Protein AF-A0A7S1RKE8-F1 (afdb_monomer_lite)

Secondary structure (DSSP, 8-state):
-HHHHHHHHHHHHHHHHHTT--HHHHHHHHHTT-GGGTTPPPPS---SHHHHHHHHHHHHHS-TTTTHHHHHHHHHHHTHHHHHHHHHHHHHHHTT--STT-EEEEE--SSSTT----TT-HHHHHHHHHHHTT-EEEEE-SS---TT---HHHHHHH-SEEEESS--GGGGG--PPTT-EEE-TTS-SS--------------SS--EEEEETTTSTTHHHHHHHHHHTT-EEEEE-S-HHHHHHHHH-

pLDDT: mean 90.3, std 11.46, range [39.12, 98.69]

Organism: Alexandrium catenella (NCBI:txid2925)

Structure (mmCIF, N/CA/C/O backbone):
data_AF-A0A7S1RKE8-F1
#
_entry.id   AF-A0A7S1RKE8-F1
#
loop_
_atom_site.group_PDB
_atom_site.id
_atom_site.type_symbol
_atom_site.label_atom_id
_atom_site.label_alt_id
_atom_site.label_comp_id
_atom_site.label_asym_id
_atom_site.label_entity_id
_atom_site.label_seq_id
_atom_site.pdbx_PDB_ins_code
_atom_site.Cartn_x
_atom_site.Cartn_y
_atom_site.Cartn_z
_atom_site.occupancy
_atom_site.B_iso_or_equiv
_atom_site.auth_seq_id
_atom_site.auth_comp_id
_atom_site.auth_asym_id
_atom_site.auth_atom_id
_atom_site.pdbx_PDB_model_num
ATOM 1 N N . TRP A 1 1 ? 19.820 1.009 -5.898 1.00 90.75 1 TRP A N 1
ATOM 2 C CA . TRP A 1 1 ? 19.266 -0.189 -6.576 1.00 90.75 1 TRP A CA 1
ATOM 3 C C . TRP A 1 1 ? 17.985 -0.699 -5.915 1.00 90.75 1 TRP A C 1
ATOM 5 O O . TRP A 1 1 ? 16.926 -0.479 -6.482 1.00 90.75 1 TRP A O 1
ATOM 15 N N . ARG A 1 2 ? 18.032 -1.318 -4.720 1.00 95.44 2 ARG A N 1
ATOM 16 C CA . ARG A 1 2 ? 16.858 -1.966 -4.084 1.00 95.44 2 ARG A CA 1
ATOM 17 C C . ARG A 1 2 ? 15.624 -1.060 -3.963 1.00 95.44 2 ARG A C 1
ATOM 19 O O . ARG A 1 2 ? 14.530 -1.502 -4.285 1.00 95.44 2 ARG A O 1
ATOM 26 N N . TYR A 1 3 ? 15.810 0.203 -3.579 1.00 96.56 3 TYR A N 1
ATOM 27 C CA . TYR A 1 3 ? 14.724 1.186 -3.481 1.00 96.56 3 TYR A CA 1
ATOM 28 C C . TYR A 1 3 ? 13.988 1.418 -4.815 1.00 96.56 3 TYR A C 1
ATOM 30 O O . TYR A 1 3 ? 12.765 1.505 -4.838 1.00 96.56 3 TYR A O 1
ATOM 38 N N . VAL A 1 4 ? 14.721 1.419 -5.936 1.00 96.75 4 VAL A N 1
ATOM 39 C CA . VAL A 1 4 ? 14.168 1.559 -7.297 1.00 96.75 4 VAL A CA 1
ATOM 40 C C . VAL A 1 4 ? 13.388 0.314 -7.717 1.00 96.75 4 VAL A C 1
ATOM 42 O O . VAL A 1 4 ? 12.307 0.423 -8.291 1.00 96.75 4 VAL A O 1
ATOM 45 N N . VAL A 1 5 ? 13.899 -0.878 -7.397 1.00 96.19 5 VAL A N 1
ATOM 46 C CA . VAL A 1 5 ? 13.212 -2.145 -7.709 1.00 96.19 5 VAL A CA 1
ATOM 47 C C . VAL A 1 5 ? 11.892 -2.253 -6.940 1.00 96.19 5 VAL A C 1
ATOM 49 O O . VAL A 1 5 ? 10.873 -2.618 -7.522 1.00 96.19 5 VAL A O 1
ATOM 52 N N . LEU A 1 6 ? 11.888 -1.880 -5.657 1.00 97.25 6 LEU A N 1
ATOM 53 C CA . LEU A 1 6 ? 10.666 -1.822 -4.849 1.00 97.25 6 LEU A CA 1
ATOM 54 C C . LEU A 1 6 ? 9.694 -0.748 -5.368 1.00 97.25 6 LEU A C 1
ATOM 56 O O .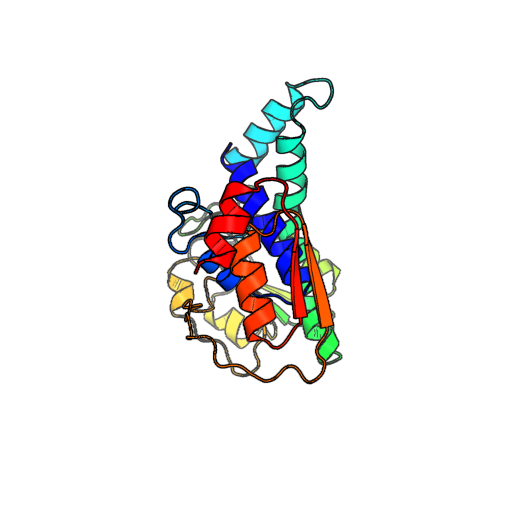 LEU A 1 6 ? 8.512 -1.035 -5.546 1.00 97.25 6 LEU A O 1
ATOM 60 N N . GLY A 1 7 ? 10.213 0.427 -5.744 1.00 97.75 7 GLY A N 1
ATOM 61 C CA . GLY A 1 7 ? 9.439 1.479 -6.411 1.00 97.75 7 GLY A CA 1
ATOM 62 C C . GLY A 1 7 ? 8.778 1.011 -7.703 1.00 97.75 7 GLY A C 1
ATOM 63 O O . GLY A 1 7 ? 7.645 1.377 -7.982 1.00 97.75 7 GLY A O 1
ATOM 64 N N . THR A 1 8 ? 9.420 0.125 -8.462 1.00 97.00 8 THR A N 1
ATOM 65 C CA . THR A 1 8 ? 8.827 -0.438 -9.685 1.00 97.00 8 THR A CA 1
ATOM 66 C C . THR A 1 8 ? 7.611 -1.319 -9.373 1.00 97.00 8 THR A C 1
ATOM 68 O O . THR A 1 8 ? 6.575 -1.188 -10.023 1.00 97.00 8 THR A O 1
ATOM 71 N N . ALA A 1 9 ? 7.697 -2.190 -8.359 1.00 97.38 9 ALA A N 1
ATOM 72 C CA . ALA A 1 9 ? 6.551 -3.002 -7.937 1.00 97.38 9 ALA A CA 1
ATOM 73 C C . ALA A 1 9 ? 5.408 -2.139 -7.386 1.00 97.38 9 ALA A C 1
ATOM 75 O O . ALA A 1 9 ? 4.252 -2.350 -7.751 1.00 97.38 9 ALA A O 1
ATOM 76 N N . ASN A 1 10 ? 5.739 -1.123 -6.590 1.00 98.31 10 ASN A N 1
ATOM 77 C CA . ASN A 1 10 ? 4.777 -0.146 -6.090 1.00 98.31 10 ASN A CA 1
ATOM 78 C C . ASN A 1 10 ? 4.096 0.636 -7.220 1.00 98.31 10 ASN A C 1
ATOM 80 O O . ASN A 1 10 ? 2.876 0.780 -7.215 1.00 98.31 10 ASN A O 1
ATOM 84 N N . GLN A 1 11 ? 4.839 1.053 -8.247 1.00 97.94 11 GLN A N 1
ATOM 85 C CA . GLN A 1 11 ? 4.264 1.746 -9.399 1.00 97.94 11 GLN A CA 1
ATOM 86 C C . GLN A 1 11 ? 3.256 0.863 -10.144 1.00 97.94 11 GLN A C 1
ATOM 88 O O . GLN A 1 11 ? 2.183 1.332 -10.527 1.00 97.94 11 GLN A O 1
ATOM 93 N N . PHE A 1 12 ? 3.576 -0.417 -10.350 1.00 97.31 12 PHE A N 1
ATOM 94 C CA . PHE A 1 12 ? 2.654 -1.351 -11.000 1.00 97.31 12 PHE A CA 1
ATOM 95 C C . PHE A 1 12 ? 1.430 -1.656 -10.136 1.00 97.31 12 PHE A C 1
ATOM 97 O O . PHE A 1 12 ? 0.332 -1.774 -10.679 1.00 97.31 12 PHE A O 1
ATOM 104 N N . TYR A 1 13 ? 1.585 -1.711 -8.813 1.00 97.06 13 TYR A N 1
ATOM 105 C CA . TYR A 1 13 ? 0.455 -1.801 -7.891 1.00 97.06 13 TYR A CA 1
ATOM 106 C C . TYR A 1 13 ? -0.469 -0.585 -8.003 1.00 97.06 13 TYR A C 1
ATOM 108 O O . TYR A 1 13 ? -1.679 -0.755 -8.165 1.00 97.06 13 TYR A O 1
ATOM 116 N N . GLN A 1 14 ? 0.081 0.633 -7.995 1.00 96.38 14 GLN A N 1
ATOM 117 C CA . GLN A 1 14 ? -0.694 1.867 -8.175 1.00 96.38 14 GLN A CA 1
ATOM 118 C C . GLN A 1 14 ? -1.473 1.848 -9.500 1.00 96.38 14 GLN A C 1
ATOM 120 O O . GLN A 1 14 ? -2.672 2.128 -9.525 1.00 96.38 14 GLN A O 1
ATOM 125 N N . ILE A 1 15 ? -0.826 1.444 -10.600 1.00 96.12 15 ILE A N 1
ATOM 126 C CA . ILE A 1 15 ? -1.471 1.347 -11.918 1.00 96.12 15 ILE A CA 1
ATOM 127 C C . ILE A 1 15 ? -2.596 0.305 -11.897 1.00 96.12 15 ILE A C 1
ATOM 129 O O . ILE A 1 15 ? -3.727 0.626 -12.268 1.00 96.12 15 ILE A O 1
ATOM 133 N N . ALA A 1 16 ? -2.316 -0.918 -11.443 1.00 93.31 16 ALA A N 1
ATOM 134 C CA . ALA A 1 16 ? -3.289 -2.010 -11.424 1.00 93.31 16 ALA A CA 1
ATOM 135 C C . ALA A 1 16 ? -4.525 -1.651 -10.584 1.00 93.31 16 ALA A C 1
ATOM 137 O O . ALA A 1 16 ? -5.657 -1.729 -11.065 1.00 93.31 16 ALA A O 1
ATOM 138 N N . THR A 1 17 ? -4.312 -1.160 -9.365 1.00 91.06 17 THR A N 1
ATOM 139 C CA . THR A 1 17 ? -5.400 -0.797 -8.446 1.00 91.06 17 THR A CA 1
ATOM 140 C C . THR A 1 17 ? -6.160 0.457 -8.886 1.00 91.06 17 THR A C 1
ATOM 142 O O . THR A 1 17 ? -7.360 0.573 -8.621 1.00 91.06 17 THR A O 1
ATOM 145 N N . SER A 1 18 ? -5.539 1.388 -9.625 1.00 90.06 18 SER A N 1
ATOM 146 C CA . SER A 1 18 ? -6.266 2.507 -10.256 1.00 90.06 18 SER A CA 1
ATOM 147 C C . SER A 1 18 ? -7.319 2.025 -11.265 1.00 90.06 18 SER A C 1
ATOM 149 O O . SER A 1 18 ? -8.346 2.675 -11.448 1.00 90.06 18 SER A O 1
ATOM 151 N N . LYS A 1 19 ? -7.096 0.850 -11.868 1.00 90.75 19 LYS A N 1
ATOM 152 C CA . LYS A 1 19 ? -7.997 0.189 -12.821 1.00 90.75 19 LYS A CA 1
ATOM 153 C C . LYS A 1 19 ? -8.881 -0.892 -12.188 1.00 90.75 19 LYS A C 1
ATOM 155 O O . LYS A 1 19 ? -9.590 -1.579 -12.912 1.00 90.75 19 LYS A O 1
ATOM 160 N N . GLY A 1 20 ? -8.845 -1.052 -10.863 1.00 86.75 20 GLY A N 1
ATOM 161 C CA . GLY A 1 20 ? -9.595 -2.098 -10.159 1.00 86.75 20 GLY A CA 1
ATOM 162 C C . GLY A 1 20 ? -9.086 -3.519 -10.430 1.00 86.75 20 GLY A C 1
ATOM 163 O O . GLY A 1 20 ? -9.849 -4.469 -10.292 1.00 86.75 20 GLY A O 1
ATOM 164 N N . LEU A 1 21 ? -7.824 -3.671 -10.842 1.00 90.00 21 LEU A N 1
ATOM 165 C CA . LEU A 1 21 ? -7.205 -4.966 -11.124 1.00 90.00 21 LEU A CA 1
ATOM 166 C C . LEU A 1 21 ? -6.423 -5.495 -9.914 1.00 90.00 21 LEU A C 1
ATOM 168 O O . LEU A 1 21 ? -5.803 -4.732 -9.173 1.00 90.00 21 LEU A O 1
ATOM 172 N N . ASP A 1 22 ? -6.390 -6.821 -9.771 1.00 89.12 22 ASP A N 1
ATOM 173 C CA . ASP A 1 22 ? -5.638 -7.523 -8.727 1.00 89.12 22 ASP A CA 1
ATOM 174 C C . ASP A 1 22 ? -4.140 -7.587 -9.074 1.00 89.12 22 ASP A C 1
ATOM 176 O O . ASP A 1 22 ? -3.691 -8.387 -9.906 1.00 89.12 22 ASP A O 1
ATOM 180 N N . PHE A 1 23 ? -3.348 -6.744 -8.407 1.00 92.44 23 PHE A N 1
ATOM 181 C CA . PHE A 1 23 ? -1.900 -6.715 -8.591 1.00 92.44 23 PHE A CA 1
ATOM 182 C C . PHE A 1 23 ? -1.214 -8.022 -8.176 1.00 92.44 23 PHE A C 1
ATOM 184 O O . PHE A 1 23 ? -0.223 -8.395 -8.801 1.00 92.44 23 PHE A O 1
ATOM 191 N N . CYS A 1 24 ? -1.708 -8.743 -7.166 1.00 90.94 24 CYS A N 1
ATOM 192 C CA . CYS A 1 24 ? -1.085 -9.991 -6.722 1.00 90.94 24 CYS A CA 1
ATOM 193 C C . CYS A 1 24 ? -1.172 -11.060 -7.813 1.00 90.94 24 CYS A C 1
ATOM 195 O O . CYS A 1 24 ? -0.173 -11.727 -8.106 1.00 90.94 24 CYS A O 1
ATOM 197 N N . ARG A 1 25 ? -2.326 -11.157 -8.485 1.00 90.50 25 ARG A N 1
ATOM 198 C CA . ARG A 1 25 ? -2.508 -12.044 -9.647 1.00 90.50 25 ARG A CA 1
ATOM 199 C C . ARG A 1 25 ? -1.672 -11.598 -10.844 1.00 90.50 25 ARG A C 1
ATOM 201 O O . ARG A 1 25 ? -1.019 -12.442 -11.456 1.00 90.50 25 ARG A O 1
ATOM 208 N N . ILE A 1 26 ? -1.624 -10.296 -11.141 1.00 91.56 26 ILE A N 1
ATOM 209 C CA . ILE A 1 26 ? -0.772 -9.748 -12.216 1.00 91.56 26 ILE A CA 1
ATOM 210 C C . ILE A 1 26 ? 0.702 -10.060 -11.949 1.00 91.56 26 ILE A C 1
ATOM 212 O O . ILE A 1 26 ? 1.398 -10.576 -12.819 1.00 91.56 26 ILE A O 1
ATOM 216 N N . ARG A 1 27 ? 1.180 -9.802 -10.731 1.00 92.81 27 ARG A N 1
ATOM 217 C CA . ARG A 1 27 ? 2.541 -10.114 -10.298 1.00 92.81 27 ARG A CA 1
ATOM 218 C C . ARG A 1 27 ? 2.842 -11.603 -10.444 1.00 92.81 27 ARG A C 1
ATOM 220 O O . ARG A 1 27 ? 3.883 -11.952 -10.994 1.00 92.81 27 ARG A O 1
ATOM 227 N N . ALA A 1 28 ? 1.950 -12.477 -9.982 1.00 90.50 28 ALA A N 1
ATOM 228 C CA . ALA A 1 28 ? 2.126 -13.918 -10.136 1.00 90.50 28 ALA A CA 1
ATOM 229 C C . ALA A 1 28 ? 2.211 -14.328 -11.618 1.00 90.50 28 ALA A C 1
ATOM 231 O O . ALA A 1 28 ? 3.057 -15.148 -11.971 1.00 90.50 28 ALA A O 1
ATOM 232 N N . ALA A 1 29 ? 1.404 -13.715 -12.489 1.00 89.19 29 ALA A N 1
ATOM 233 C CA . ALA A 1 29 ? 1.457 -13.939 -13.932 1.00 89.19 29 ALA A CA 1
ATOM 234 C C . ALA A 1 29 ? 2.771 -13.443 -14.563 1.00 89.19 29 ALA A C 1
ATOM 236 O O . ALA A 1 29 ? 3.367 -14.175 -15.347 1.00 89.19 29 ALA A O 1
ATOM 237 N N . ILE A 1 30 ? 3.277 -12.262 -14.172 1.00 90.19 30 ILE A N 1
ATOM 238 C CA . ILE A 1 30 ? 4.588 -11.734 -14.611 1.00 90.19 30 ILE A CA 1
ATOM 239 C C . ILE A 1 30 ? 5.714 -12.732 -14.306 1.00 90.19 30 ILE A C 1
ATOM 241 O O . ILE A 1 30 ? 6.657 -12.870 -15.083 1.00 90.19 30 ILE A O 1
ATOM 245 N N . MET A 1 31 ? 5.628 -13.418 -13.166 1.00 92.06 31 MET A N 1
ATOM 246 C CA . MET A 1 31 ? 6.644 -14.368 -12.710 1.00 92.06 31 MET A CA 1
ATOM 247 C C . MET A 1 31 ? 6.459 -15.780 -13.289 1.00 92.06 31 MET A C 1
ATOM 249 O O . MET A 1 31 ? 7.390 -16.589 -13.248 1.00 92.06 31 MET A O 1
ATOM 253 N N . HIS A 1 32 ? 5.273 -16.110 -13.809 1.00 89.00 32 HIS A N 1
ATOM 254 C CA . HIS A 1 32 ? 4.930 -17.467 -14.222 1.00 89.00 32 HIS A CA 1
ATOM 255 C C . HIS A 1 32 ? 5.813 -17.935 -15.384 1.00 89.00 32 HIS A C 1
ATOM 257 O O . HIS A 1 32 ? 5.751 -17.394 -16.484 1.00 89.00 32 HIS A O 1
ATOM 263 N N . LYS A 1 33 ? 6.640 -18.961 -15.133 1.00 87.81 33 LYS A N 1
ATOM 264 C CA . LYS A 1 33 ? 7.599 -19.523 -16.104 1.00 87.81 33 LYS A CA 1
ATOM 265 C C . LYS A 1 33 ? 8.533 -18.473 -16.731 1.00 87.81 33 LYS A C 1
ATOM 267 O O . LYS A 1 33 ? 9.068 -18.691 -17.815 1.00 87.81 33 LYS A O 1
ATOM 272 N N . TYR A 1 34 ? 8.782 -17.359 -16.038 1.00 88.19 34 TYR A N 1
ATOM 273 C CA . TYR A 1 34 ? 9.649 -16.291 -16.525 1.00 88.19 34 TYR A CA 1
ATOM 274 C C . TYR A 1 34 ? 10.811 -16.040 -15.561 1.00 88.19 34 TYR A C 1
ATOM 276 O O . TYR A 1 34 ? 10.753 -15.192 -14.671 1.00 88.19 34 TYR A O 1
ATOM 284 N N . GLY A 1 35 ? 11.907 -16.782 -15.759 1.00 89.06 35 GLY A N 1
ATOM 285 C CA . GLY A 1 35 ? 13.061 -16.782 -14.849 1.00 89.06 35 GLY A CA 1
ATOM 286 C C . GLY A 1 35 ? 13.674 -15.400 -14.595 1.00 89.06 35 GLY A C 1
ATOM 287 O O . GLY A 1 35 ? 14.115 -15.122 -13.484 1.00 89.06 35 GLY A O 1
ATOM 288 N N . ARG A 1 36 ? 13.626 -14.486 -15.575 1.00 89.19 36 ARG A N 1
ATOM 289 C CA . ARG A 1 36 ? 14.152 -13.115 -15.415 1.00 89.19 36 ARG A CA 1
ATOM 290 C C . ARG A 1 36 ? 13.357 -12.280 -14.407 1.00 89.19 36 ARG A C 1
ATOM 292 O O . ARG A 1 36 ? 13.910 -11.347 -13.838 1.00 89.19 36 ARG A O 1
ATOM 299 N N . ALA A 1 37 ? 12.084 -12.611 -14.182 1.00 90.25 37 ALA A N 1
ATOM 300 C CA . ALA A 1 37 ? 11.226 -11.941 -13.209 1.00 90.25 37 ALA A CA 1
ATOM 301 C C . ALA A 1 37 ? 10.997 -12.767 -11.935 1.00 90.25 37 ALA A C 1
ATOM 303 O O . ALA A 1 37 ? 10.216 -12.350 -11.086 1.00 90.25 37 ALA A O 1
ATOM 304 N N . ALA A 1 38 ? 11.681 -13.902 -11.749 1.00 88.56 38 ALA A N 1
ATOM 305 C CA . ALA A 1 38 ? 11.471 -14.786 -10.596 1.00 88.56 38 ALA A CA 1
ATOM 306 C C . ALA A 1 38 ? 11.670 -14.095 -9.230 1.00 88.56 38 ALA A C 1
ATOM 308 O O . ALA A 1 38 ? 11.116 -14.536 -8.228 1.00 88.56 38 ALA A O 1
ATOM 309 N N . GLY A 1 39 ? 12.432 -12.997 -9.188 1.00 90.25 39 GLY A N 1
ATOM 310 C CA . GLY A 1 39 ? 12.648 -12.172 -7.997 1.00 90.25 39 GLY A CA 1
ATOM 311 C C . GLY A 1 39 ? 11.821 -10.883 -7.937 1.00 90.25 39 GLY A C 1
ATOM 312 O O . GLY A 1 39 ? 12.155 -10.010 -7.138 1.00 90.25 39 GLY A O 1
ATOM 313 N N . PHE A 1 40 ? 10.797 -10.703 -8.781 1.00 94.25 40 PHE A N 1
ATOM 314 C CA . PHE A 1 40 ? 10.019 -9.460 -8.797 1.00 94.25 40 PHE A CA 1
ATOM 315 C C . PHE A 1 40 ? 9.318 -9.249 -7.438 1.00 94.25 40 PHE A C 1
ATOM 317 O O . PHE A 1 40 ? 8.562 -10.126 -6.995 1.00 94.25 40 PHE A O 1
ATOM 324 N N . PRO A 1 41 ? 9.582 -8.138 -6.721 1.00 95.00 41 PRO A N 1
ATOM 325 C CA . PRO A 1 41 ? 9.117 -7.992 -5.347 1.00 95.00 41 PRO A CA 1
ATOM 326 C C . PRO A 1 41 ? 7.604 -7.778 -5.275 1.00 95.00 41 PRO A C 1
ATOM 328 O O . PRO A 1 41 ? 6.937 -7.530 -6.279 1.00 95.00 41 PRO A O 1
ATOM 331 N N . ARG A 1 42 ? 7.050 -7.929 -4.071 1.00 94.56 42 ARG A N 1
ATOM 332 C CA . ARG A 1 42 ? 5.682 -7.488 -3.771 1.00 94.56 42 ARG A CA 1
ATOM 333 C C . ARG A 1 42 ? 5.649 -5.960 -3.663 1.00 94.56 42 ARG A C 1
ATOM 335 O O . ARG A 1 42 ? 6.694 -5.335 -3.483 1.00 94.56 42 ARG A O 1
ATOM 342 N N . ALA A 1 43 ? 4.454 -5.393 -3.768 1.00 96.12 43 ALA A N 1
ATOM 343 C CA . ALA A 1 43 ? 4.224 -4.013 -3.368 1.00 96.12 43 ALA A CA 1
ATOM 344 C C . ALA A 1 43 ? 4.162 -3.907 -1.837 1.00 96.12 43 ALA A C 1
ATOM 346 O O . ALA A 1 43 ? 4.080 -4.923 -1.140 1.00 96.12 43 ALA A O 1
ATOM 347 N N . GLY A 1 44 ? 4.252 -2.682 -1.331 1.00 96.50 44 GLY A N 1
ATOM 348 C CA . GLY A 1 44 ? 4.180 -2.392 0.093 1.00 96.50 44 GLY A CA 1
ATOM 349 C C . GLY A 1 44 ? 4.902 -1.110 0.482 1.00 96.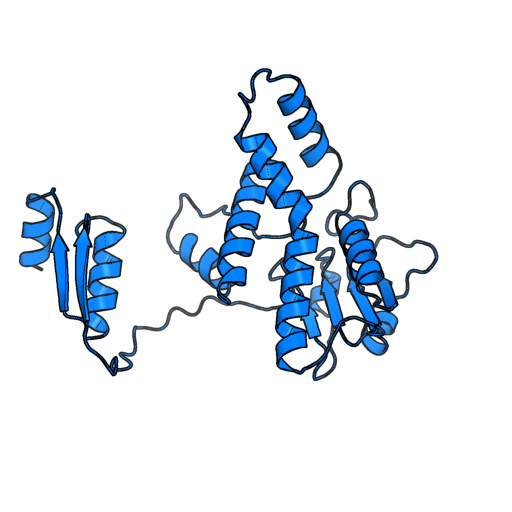50 44 GLY A C 1
ATOM 350 O O . GLY A 1 44 ? 5.509 -0.417 -0.345 1.00 96.50 44 GLY A O 1
ATOM 351 N N . PHE A 1 45 ? 4.868 -0.800 1.773 1.00 97.56 45 PHE A N 1
ATOM 352 C CA . PHE A 1 45 ? 5.564 0.357 2.319 1.00 97.56 45 PHE A CA 1
ATOM 353 C C . PHE A 1 45 ? 7.073 0.135 2.284 1.00 97.56 45 PHE A C 1
ATOM 355 O O . PHE A 1 45 ? 7.650 -0.629 3.055 1.00 97.56 45 PHE A O 1
ATOM 362 N N . THR A 1 46 ? 7.724 0.809 1.339 1.00 95.75 46 THR A N 1
ATOM 363 C CA . THR A 1 46 ? 9.177 0.760 1.194 1.00 95.75 46 THR A CA 1
ATOM 364 C C . THR A 1 46 ? 9.791 1.830 2.075 1.00 95.75 46 THR A C 1
ATOM 366 O O . THR A 1 46 ? 9.934 2.974 1.663 1.00 95.75 46 THR A O 1
ATOM 369 N N . ALA A 1 47 ? 10.123 1.430 3.295 1.00 92.50 47 ALA A N 1
ATOM 370 C CA . ALA A 1 47 ? 10.477 2.324 4.384 1.00 92.50 47 ALA A CA 1
ATOM 371 C C . ALA A 1 47 ? 11.876 2.028 4.956 1.00 92.50 47 ALA A C 1
ATOM 373 O O . ALA A 1 47 ? 12.611 1.154 4.476 1.00 92.50 47 ALA A O 1
ATOM 374 N N . GLY A 1 48 ? 12.226 2.747 6.021 1.00 89.69 48 GLY A N 1
ATOM 375 C CA . GLY A 1 48 ? 13.456 2.557 6.781 1.00 89.69 48 GLY A CA 1
ATOM 376 C C . GLY A 1 48 ? 14.603 3.465 6.328 1.00 89.69 48 GLY A C 1
ATOM 377 O O . GLY A 1 48 ? 14.685 3.868 5.163 1.00 89.69 48 GLY A O 1
ATOM 378 N N . PRO A 1 49 ? 15.549 3.760 7.237 1.00 88.38 49 PRO A N 1
ATOM 379 C CA . PRO A 1 49 ? 16.478 4.869 7.064 1.00 88.38 49 PRO A CA 1
ATOM 380 C C . PRO A 1 49 ? 17.396 4.685 5.858 1.00 88.38 49 PRO A C 1
ATOM 382 O O . PRO A 1 49 ? 17.621 5.629 5.118 1.00 88.38 49 PRO A O 1
ATOM 385 N N . HIS A 1 50 ? 17.920 3.479 5.629 1.00 93.19 50 HIS A N 1
ATOM 386 C CA . HIS A 1 50 ? 18.922 3.233 4.585 1.00 93.19 50 HIS A CA 1
ATOM 387 C C . HIS A 1 50 ? 18.373 3.386 3.168 1.00 93.19 50 HIS A C 1
ATOM 389 O O . HIS A 1 50 ? 19.003 4.010 2.323 1.00 93.19 50 HIS A O 1
ATOM 395 N N . LEU A 1 51 ? 17.184 2.846 2.89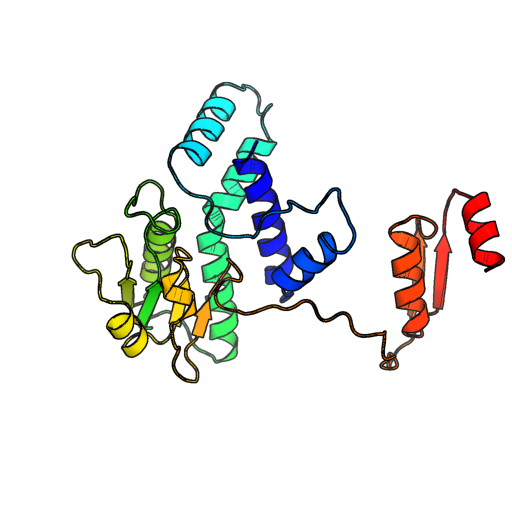3 1.00 94.25 51 LEU A N 1
ATOM 396 C CA . LEU A 1 51 ? 16.649 2.850 1.535 1.00 94.25 51 LEU A CA 1
ATOM 397 C C . LEU A 1 51 ? 16.362 4.270 1.042 1.00 94.25 51 LEU A C 1
ATOM 399 O O . LEU A 1 51 ? 16.773 4.625 -0.066 1.00 94.25 51 LEU A O 1
ATOM 403 N N . PHE A 1 52 ? 15.702 5.069 1.879 1.00 92.44 52 PHE A N 1
ATOM 404 C CA . PHE A 1 52 ? 15.386 6.455 1.568 1.00 92.44 52 PHE A CA 1
ATOM 405 C C . PHE A 1 52 ? 16.645 7.329 1.588 1.00 92.44 52 PHE A C 1
ATOM 407 O O . PHE A 1 52 ? 16.995 7.922 0.563 1.00 92.44 52 PHE A O 1
ATOM 414 N N . LYS A 1 53 ? 17.376 7.360 2.715 1.00 93.50 53 LYS A N 1
ATOM 415 C CA . LYS A 1 53 ? 18.497 8.295 2.899 1.00 93.50 53 LYS A CA 1
ATOM 416 C C . LYS A 1 53 ? 19.612 8.067 1.881 1.00 93.50 53 LYS A C 1
ATOM 418 O O . LYS A 1 53 ? 20.085 9.037 1.301 1.00 93.50 53 LYS A O 1
ATOM 423 N N . ASP A 1 54 ? 19.994 6.815 1.614 1.00 94.62 54 ASP A N 1
ATOM 424 C CA . ASP A 1 54 ? 21.133 6.519 0.742 1.00 94.62 54 ASP A CA 1
ATOM 425 C C . ASP A 1 54 ? 20.768 6.873 -0.713 1.00 94.62 54 ASP A C 1
ATOM 427 O O . ASP A 1 54 ? 21.590 7.404 -1.462 1.00 94.62 54 ASP A O 1
ATOM 431 N N . THR A 1 55 ? 19.503 6.654 -1.108 1.00 93.62 55 THR A N 1
ATOM 432 C CA . THR A 1 55 ? 18.996 7.077 -2.424 1.00 93.62 55 THR A CA 1
ATOM 433 C C . THR A 1 55 ? 19.005 8.600 -2.546 1.00 93.62 55 THR A C 1
ATOM 435 O O . THR A 1 55 ? 19.433 9.116 -3.577 1.00 93.62 55 THR A O 1
ATOM 438 N N . MET A 1 56 ? 18.561 9.323 -1.515 1.00 91.81 56 MET A N 1
ATOM 439 C CA . MET A 1 56 ? 18.507 10.789 -1.537 1.00 91.81 56 MET A CA 1
ATOM 440 C C . MET A 1 56 ? 19.885 11.440 -1.457 1.00 91.81 56 MET A C 1
ATOM 442 O O . MET A 1 56 ? 20.122 12.441 -2.128 1.00 91.81 56 MET A O 1
ATOM 446 N N . GLN A 1 57 ? 20.830 10.847 -0.729 1.00 93.69 57 GLN A N 1
ATOM 447 C CA . GLN A 1 57 ? 22.226 11.282 -0.740 1.00 93.69 57 GLN A CA 1
ATOM 448 C C . GLN A 1 57 ? 22.846 11.139 -2.132 1.00 93.69 57 GLN A C 1
ATOM 450 O O . GLN A 1 57 ? 23.477 12.077 -2.621 1.00 93.69 57 GLN A O 1
ATOM 455 N N . LEU A 1 58 ? 22.620 10.004 -2.804 1.00 92.81 58 LEU A N 1
ATOM 456 C CA . LEU A 1 58 ? 23.080 9.817 -4.180 1.00 92.81 58 LEU A CA 1
ATOM 457 C C . LEU A 1 58 ? 22.407 10.809 -5.137 1.00 92.81 58 LEU A C 1
ATOM 459 O O . LEU A 1 58 ? 23.073 11.393 -5.987 1.00 92.81 58 LEU A O 1
ATOM 463 N N . ALA A 1 59 ? 21.105 11.040 -4.972 1.00 90.25 59 ALA A N 1
ATOM 464 C CA . ALA A 1 59 ? 20.361 11.996 -5.780 1.00 90.25 59 ALA A CA 1
ATOM 465 C C . ALA A 1 59 ? 20.873 13.437 -5.615 1.00 90.25 59 ALA A C 1
ATOM 467 O O . ALA A 1 59 ? 21.029 14.144 -6.607 1.00 90.25 59 ALA A O 1
ATOM 468 N N . ALA A 1 60 ? 21.208 13.846 -4.388 1.00 90.44 60 ALA A N 1
ATOM 469 C CA . ALA A 1 60 ? 21.796 15.153 -4.097 1.00 90.44 60 ALA A CA 1
ATOM 470 C C . ALA A 1 60 ? 23.229 15.296 -4.644 1.00 90.44 60 ALA A C 1
ATOM 472 O O . ALA A 1 60 ? 23.621 16.378 -5.086 1.00 90.44 60 ALA A O 1
ATOM 473 N N . TYR A 1 61 ? 24.011 14.212 -4.635 1.00 92.56 61 TYR A N 1
ATOM 474 C CA . TYR A 1 61 ? 25.355 14.187 -5.216 1.00 92.56 61 TYR A CA 1
ATOM 475 C C . TYR A 1 61 ? 25.318 14.302 -6.750 1.00 92.56 61 TYR A C 1
ATOM 477 O O . TYR A 1 61 ? 26.095 15.047 -7.355 1.00 92.56 61 TYR A O 1
ATOM 485 N N . CYS A 1 62 ? 24.385 13.595 -7.388 1.00 89.81 62 CYS A N 1
ATOM 486 C CA . CYS A 1 62 ? 24.181 13.595 -8.831 1.00 89.81 62 CYS A CA 1
ATOM 487 C C . CYS A 1 62 ? 23.503 14.892 -9.313 1.00 89.81 62 CYS A C 1
ATOM 489 O O . CYS A 1 62 ? 22.281 14.985 -9.434 1.00 89.81 62 CYS A O 1
ATOM 491 N N . ARG A 1 63 ? 24.311 15.906 -9.643 1.00 82.75 63 ARG A N 1
ATOM 492 C CA . ARG A 1 63 ? 23.826 17.183 -10.199 1.00 82.75 63 ARG A CA 1
ATOM 493 C C . ARG A 1 63 ? 23.109 17.000 -11.546 1.00 82.75 63 ARG A C 1
ATOM 495 O O . ARG A 1 63 ? 23.333 16.032 -12.272 1.00 82.75 63 ARG A O 1
ATOM 502 N N . GLY A 1 64 ? 22.249 17.963 -11.887 1.00 79.31 64 GLY A N 1
ATOM 503 C CA . GLY A 1 64 ? 21.588 18.029 -13.196 1.00 79.31 64 GLY A CA 1
ATOM 504 C C . GLY A 1 64 ? 20.532 16.947 -13.446 1.00 79.31 64 GLY A C 1
ATOM 505 O O . GLY A 1 64 ? 20.324 16.577 -14.594 1.00 79.31 64 GLY A O 1
ATOM 506 N N . HIS A 1 65 ? 19.880 16.422 -12.398 1.00 74.25 65 HIS A N 1
ATOM 507 C CA . HIS A 1 65 ? 18.847 15.373 -12.495 1.00 74.25 65 HIS A CA 1
ATOM 508 C C . HIS A 1 65 ? 19.317 14.066 -13.162 1.00 74.25 65 HIS A C 1
ATOM 510 O O . HIS A 1 65 ? 18.512 13.287 -13.671 1.00 74.25 65 HIS A O 1
ATOM 516 N N . THR A 1 66 ? 20.620 13.783 -13.112 1.00 88.50 66 THR A N 1
ATOM 517 C CA . THR A 1 66 ? 21.234 12.594 -13.729 1.00 88.50 66 THR A CA 1
ATOM 518 C C . THR A 1 66 ? 20.859 11.277 -13.037 1.00 88.50 66 THR A C 1
ATOM 520 O O . THR A 1 66 ? 21.067 10.207 -13.603 1.00 88.50 66 THR A O 1
ATOM 523 N N . PHE A 1 67 ? 20.232 11.335 -11.856 1.00 92.06 67 PHE A N 1
ATOM 524 C CA . PHE A 1 67 ? 19.679 10.180 -11.141 1.00 92.06 67 PHE A CA 1
ATOM 525 C C . PHE A 1 67 ? 18.139 10.193 -11.089 1.00 92.06 67 PHE A C 1
ATOM 527 O O . PHE A 1 67 ? 17.515 10.027 -10.039 1.00 92.06 67 PHE A O 1
ATOM 534 N N . SER A 1 68 ? 17.504 10.388 -12.246 1.00 92.06 68 SER A N 1
ATOM 535 C CA . SER A 1 68 ? 16.041 10.469 -12.387 1.00 92.06 68 SER A CA 1
ATOM 536 C C . SER A 1 68 ? 15.295 9.249 -11.828 1.00 92.06 68 SER A C 1
ATOM 538 O O . SER A 1 68 ? 14.264 9.409 -11.179 1.00 92.06 68 SER A O 1
ATOM 540 N N . LEU A 1 69 ? 15.837 8.037 -11.999 1.00 94.00 69 LEU A N 1
ATOM 541 C CA . LEU A 1 69 ? 15.235 6.810 -11.462 1.00 94.00 69 LEU A CA 1
ATOM 542 C C . LEU A 1 69 ? 15.169 6.795 -9.929 1.00 94.00 69 LEU A C 1
ATOM 544 O O . LEU A 1 69 ? 14.211 6.265 -9.369 1.00 94.00 69 LEU A O 1
ATOM 548 N N . GLY A 1 70 ? 16.156 7.376 -9.242 1.00 94.12 70 GLY A N 1
ATOM 549 C CA . GLY A 1 70 ? 16.134 7.495 -7.784 1.00 94.12 70 GLY A CA 1
ATOM 550 C C . GLY A 1 70 ? 15.025 8.420 -7.297 1.00 94.12 70 GLY A C 1
ATOM 551 O O . GLY A 1 70 ? 14.286 8.062 -6.381 1.00 94.12 70 GLY A O 1
ATOM 552 N N . HIS A 1 71 ? 14.868 9.573 -7.954 1.00 92.38 71 HIS A N 1
ATOM 553 C CA . HIS A 1 71 ? 13.779 10.509 -7.667 1.00 92.38 71 HIS A CA 1
ATOM 554 C C . HIS A 1 71 ? 12.406 9.896 -7.952 1.00 92.38 71 HIS A C 1
ATOM 556 O O . HIS A 1 71 ? 11.510 9.993 -7.118 1.00 92.38 71 HIS A O 1
ATOM 562 N N . ALA A 1 72 ? 12.247 9.215 -9.090 1.00 95.19 72 ALA A N 1
ATOM 563 C CA . ALA A 1 72 ? 11.003 8.530 -9.426 1.00 95.19 72 ALA A CA 1
ATOM 564 C C . ALA A 1 72 ? 10.655 7.457 -8.383 1.00 95.19 72 ALA A C 1
ATOM 566 O O . ALA A 1 72 ? 9.528 7.405 -7.900 1.00 95.19 72 ALA A O 1
ATOM 567 N N . ALA A 1 73 ? 11.636 6.651 -7.968 1.00 96.94 73 ALA A N 1
ATOM 568 C CA . ALA A 1 73 ? 11.435 5.655 -6.921 1.00 96.94 73 ALA A CA 1
ATOM 569 C C . ALA A 1 73 ? 11.001 6.285 -5.593 1.00 96.94 73 ALA A C 1
ATOM 571 O O . ALA A 1 73 ? 10.119 5.745 -4.932 1.00 96.94 73 ALA A O 1
ATOM 572 N N . MET A 1 74 ? 11.583 7.429 -5.220 1.00 95.38 74 MET A N 1
ATOM 573 C CA . MET A 1 74 ? 11.170 8.177 -4.032 1.00 95.38 74 MET A CA 1
ATOM 574 C C . MET A 1 74 ? 9.716 8.625 -4.127 1.00 95.38 74 MET A C 1
ATOM 576 O O . MET A 1 74 ? 8.942 8.319 -3.226 1.00 95.38 74 MET A O 1
ATOM 580 N N . LEU A 1 75 ? 9.340 9.294 -5.219 1.00 95.31 75 LEU A N 1
ATOM 581 C CA . LEU A 1 75 ? 7.970 9.766 -5.428 1.00 95.31 75 LEU A CA 1
ATOM 582 C C . LEU A 1 75 ? 6.955 8.624 -5.317 1.00 95.31 75 LEU A C 1
ATOM 584 O O . LEU A 1 75 ? 5.925 8.775 -4.667 1.00 95.31 75 LEU A O 1
ATOM 588 N N . VAL A 1 76 ? 7.261 7.471 -5.909 1.00 97.81 76 VAL A N 1
ATOM 589 C CA . VAL A 1 76 ? 6.368 6.309 -5.884 1.00 97.81 76 VAL A CA 1
ATOM 590 C C . VAL A 1 76 ? 6.291 5.676 -4.496 1.00 97.81 76 VAL A C 1
ATOM 592 O O . VAL A 1 76 ? 5.198 5.424 -3.996 1.00 97.81 76 VAL A O 1
ATOM 595 N N . ASN A 1 77 ? 7.433 5.407 -3.861 1.00 97.69 77 ASN A N 1
ATOM 596 C CA . ASN A 1 77 ? 7.467 4.713 -2.572 1.00 97.69 77 ASN A CA 1
ATOM 597 C C . ASN A 1 77 ? 6.821 5.541 -1.461 1.00 97.69 77 ASN A C 1
ATOM 599 O O . ASN A 1 77 ? 6.009 5.012 -0.701 1.00 97.69 77 ASN A O 1
ATOM 603 N N . GLU A 1 78 ? 7.120 6.838 -1.414 1.00 96.25 78 GLU A N 1
ATOM 604 C CA . GLU A 1 78 ? 6.582 7.734 -0.394 1.00 96.25 78 GLU A CA 1
ATOM 605 C C . GLU A 1 78 ? 5.070 7.938 -0.537 1.00 96.25 78 GLU A C 1
ATOM 607 O O . GLU A 1 78 ? 4.413 8.246 0.452 1.00 96.25 78 GLU A O 1
ATOM 612 N N . THR A 1 79 ? 4.489 7.748 -1.728 1.00 95.94 79 THR A N 1
ATOM 613 C CA . THR A 1 79 ? 3.043 7.917 -1.989 1.00 95.94 79 THR A CA 1
ATOM 614 C C . THR A 1 79 ? 2.230 6.628 -1.860 1.00 95.94 79 THR A C 1
ATOM 616 O O . THR A 1 79 ? 1.025 6.612 -2.108 1.00 95.94 79 THR A O 1
ATOM 619 N N . MET A 1 80 ? 2.848 5.524 -1.436 1.00 97.50 80 MET A N 1
ATOM 620 C CA . MET A 1 80 ? 2.114 4.279 -1.197 1.00 97.50 80 MET A CA 1
ATOM 621 C C . MET A 1 80 ? 1.025 4.382 -0.114 1.00 97.50 80 MET A C 1
ATOM 623 O O . MET A 1 80 ? -0.047 3.815 -0.336 1.00 97.50 80 MET A O 1
ATOM 627 N N . PRO A 1 81 ? 1.223 5.097 1.015 1.00 98.31 81 PRO A N 1
ATOM 628 C CA . PRO A 1 81 ? 0.145 5.365 1.969 1.00 98.31 81 PRO A CA 1
ATOM 629 C C . PRO A 1 81 ? -1.042 6.098 1.341 1.00 98.31 81 PRO A C 1
ATOM 631 O O . PRO A 1 81 ? -2.184 5.710 1.572 1.00 98.31 81 PRO A O 1
ATOM 634 N N . ASP A 1 82 ? -0.771 7.104 0.507 1.00 97.19 82 ASP A N 1
ATOM 635 C CA . ASP A 1 82 ? -1.784 7.868 -0.224 1.00 97.19 82 ASP A CA 1
ATOM 636 C C . ASP A 1 82 ? -2.572 6.949 -1.178 1.00 97.19 82 ASP A C 1
ATOM 638 O O . ASP A 1 82 ? -3.800 6.935 -1.170 1.00 97.19 82 ASP A O 1
ATOM 642 N N . CYS A 1 83 ? -1.879 6.074 -1.917 1.00 96.44 83 CYS A N 1
ATOM 643 C CA . CYS A 1 83 ? -2.522 5.092 -2.792 1.00 96.44 83 CYS A CA 1
ATOM 644 C C . CYS A 1 83 ? -3.446 4.125 -2.032 1.00 96.44 83 CYS A C 1
ATOM 646 O O . CYS A 1 83 ? -4.526 3.787 -2.527 1.00 96.44 83 CYS A O 1
ATOM 648 N N . LEU A 1 84 ? -3.032 3.660 -0.848 1.00 96.69 84 LEU A N 1
ATOM 649 C CA . LEU A 1 84 ? -3.845 2.769 -0.018 1.00 96.69 84 LEU A CA 1
ATOM 650 C C . LEU A 1 84 ? -5.066 3.502 0.557 1.00 96.69 84 LEU A C 1
ATOM 652 O O . LEU A 1 84 ? -6.167 2.949 0.563 1.00 96.69 84 LEU A O 1
ATOM 656 N N . LEU A 1 85 ? -4.895 4.761 0.967 1.00 97.69 85 LEU A N 1
ATOM 657 C CA . LEU A 1 85 ? -5.995 5.618 1.395 1.00 97.69 85 LEU A CA 1
ATOM 658 C C . LEU A 1 85 ? -7.017 5.835 0.267 1.00 97.69 85 LEU A C 1
ATOM 660 O O . LEU A 1 85 ? -8.215 5.657 0.477 1.00 97.69 85 LEU A O 1
ATOM 664 N N . ASP A 1 86 ? -6.561 6.156 -0.942 1.00 95.75 86 ASP A N 1
ATOM 665 C CA . ASP A 1 86 ? -7.435 6.361 -2.103 1.00 95.75 86 ASP A CA 1
ATOM 666 C C . ASP A 1 86 ? -8.192 5.090 -2.502 1.00 95.75 86 ASP A C 1
ATOM 668 O O . ASP A 1 86 ? -9.299 5.155 -3.045 1.00 95.75 86 ASP A O 1
ATOM 672 N N . GLN A 1 87 ? -7.609 3.914 -2.266 1.00 94.44 87 GLN A N 1
ATOM 673 C CA . GLN A 1 87 ? -8.320 2.644 -2.427 1.00 94.44 87 GLN A CA 1
ATOM 674 C C . GLN A 1 87 ? -9.445 2.516 -1.406 1.00 94.44 87 GLN A C 1
ATOM 676 O O . GLN A 1 87 ? -10.579 2.253 -1.806 1.00 94.44 87 GLN A O 1
ATOM 681 N N . ALA A 1 88 ? -9.161 2.795 -0.133 1.00 95.38 88 ALA A N 1
ATOM 682 C CA . ALA A 1 88 ? -10.176 2.776 0.911 1.00 95.38 88 ALA A CA 1
ATOM 683 C C . ALA A 1 88 ? -11.314 3.758 0.633 1.00 95.38 88 ALA A C 1
ATOM 685 O O . ALA A 1 88 ? -12.481 3.372 0.670 1.00 95.38 88 ALA A O 1
ATOM 686 N N . LYS A 1 89 ? -10.996 4.997 0.248 1.00 96.12 89 LYS A N 1
ATOM 687 C CA . LYS A 1 89 ? -11.998 6.011 -0.111 1.00 96.12 89 LYS A CA 1
ATOM 688 C C . LYS A 1 89 ? -12.871 5.563 -1.282 1.00 96.12 89 LYS A C 1
ATOM 690 O O . LYS A 1 89 ? -14.090 5.698 -1.217 1.00 96.12 89 LYS A O 1
ATOM 695 N N . ARG A 1 90 ? -12.275 4.996 -2.339 1.00 93.31 90 ARG A N 1
ATOM 696 C CA . ARG A 1 90 ? -13.029 4.475 -3.493 1.00 93.31 90 ARG A CA 1
ATOM 697 C C . ARG A 1 90 ? -13.936 3.310 -3.118 1.00 93.31 90 ARG A C 1
ATOM 699 O O . ARG A 1 90 ? -15.038 3.223 -3.648 1.00 93.31 90 ARG A O 1
ATOM 706 N N . GLU A 1 91 ? -13.485 2.418 -2.244 1.00 92.50 91 GLU A N 1
ATOM 707 C CA . GLU A 1 91 ? -14.291 1.286 -1.795 1.00 92.50 91 GLU A CA 1
ATOM 708 C C . GLU A 1 91 ? -15.456 1.730 -0.909 1.00 92.50 91 GLU A C 1
ATOM 710 O O . GLU A 1 91 ? -16.596 1.356 -1.173 1.00 92.50 91 GLU A O 1
ATOM 715 N N . LEU A 1 92 ? -15.192 2.604 0.063 1.00 93.50 92 LEU A N 1
ATOM 716 C CA . LEU A 1 92 ? -16.203 3.190 0.945 1.00 93.50 92 LEU A CA 1
ATOM 717 C C . LEU A 1 92 ? -17.252 4.006 0.185 1.00 93.50 92 LEU A C 1
ATOM 719 O O . LEU A 1 92 ? -18.443 3.915 0.481 1.00 93.50 92 LEU A O 1
ATOM 723 N N . ALA A 1 93 ? -16.838 4.746 -0.845 1.00 93.75 93 ALA A N 1
ATOM 724 C CA . ALA A 1 93 ? -17.758 5.516 -1.671 1.00 93.75 93 ALA A CA 1
ATOM 725 C C . ALA A 1 93 ? -18.806 4.633 -2.374 1.00 93.75 93 ALA A C 1
ATOM 727 O O . ALA A 1 93 ? -19.930 5.085 -2.589 1.00 93.75 93 ALA A O 1
ATOM 728 N N . ARG A 1 94 ? -18.491 3.364 -2.687 1.00 91.19 94 ARG A N 1
ATOM 729 C CA . ARG A 1 94 ? -19.459 2.428 -3.297 1.00 91.19 94 ARG A CA 1
ATOM 730 C C . ARG A 1 94 ? -20.617 2.079 -2.365 1.00 91.19 94 ARG A C 1
ATOM 732 O O . ARG A 1 94 ? -21.694 1.761 -2.855 1.00 91.19 94 ARG A O 1
ATOM 739 N N . SER A 1 95 ? -20.404 2.148 -1.052 1.00 90.25 95 SER A N 1
ATOM 740 C CA . SER A 1 95 ? -21.441 1.958 -0.034 1.00 90.25 95 SER A CA 1
ATOM 741 C C . SER A 1 95 ? -21.959 3.279 0.549 1.00 90.25 95 SER A C 1
ATOM 743 O O . SER A 1 95 ? -22.668 3.263 1.552 1.00 90.25 95 SER A O 1
ATOM 745 N N . GLY A 1 96 ? -21.618 4.427 -0.053 1.00 93.56 96 GLY A N 1
ATOM 746 C CA . GLY A 1 96 ? -22.026 5.751 0.431 1.00 93.56 96 GLY A CA 1
ATOM 747 C C . GLY A 1 96 ? -21.379 6.163 1.758 1.00 93.56 96 GLY A C 1
ATOM 748 O O . GLY A 1 96 ? -21.874 7.072 2.420 1.00 93.56 96 GLY A O 1
ATOM 749 N N . GLN A 1 97 ? -20.294 5.499 2.164 1.00 94.88 97 GLN A N 1
ATOM 750 C CA . GLN A 1 97 ? -19.584 5.767 3.413 1.00 94.88 97 GLN A CA 1
ATOM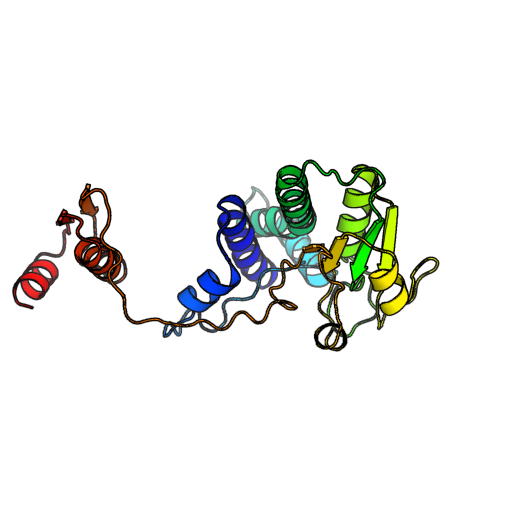 751 C C . GLN A 1 97 ? -18.357 6.655 3.177 1.00 94.88 97 GLN A C 1
ATOM 753 O O . GLN A 1 97 ? -17.797 6.708 2.081 1.00 94.88 97 GLN A O 1
ATOM 758 N N . THR A 1 98 ? -17.909 7.330 4.233 1.00 96.75 98 THR A N 1
ATOM 759 C CA . THR A 1 98 ? -16.667 8.113 4.255 1.00 96.75 98 THR A CA 1
ATOM 760 C C . THR A 1 98 ? -15.807 7.688 5.445 1.00 96.75 98 THR A C 1
ATOM 762 O O . THR A 1 98 ? -16.235 6.887 6.273 1.00 96.75 98 THR A O 1
ATOM 765 N N . LEU A 1 99 ? -14.576 8.197 5.514 1.00 97.44 99 LEU A N 1
ATOM 766 C CA . LEU A 1 99 ? -13.680 7.966 6.651 1.00 97.44 99 LEU A CA 1
ATOM 767 C C . LEU A 1 99 ? -13.972 8.894 7.840 1.00 97.44 99 LEU A C 1
ATOM 769 O O . LEU A 1 99 ? -13.504 8.627 8.942 1.00 97.44 99 LEU A O 1
ATOM 773 N N . ALA A 1 100 ? -14.742 9.967 7.642 1.00 97.94 100 ALA A N 1
ATOM 774 C CA . ALA A 1 100 ? -15.025 10.940 8.690 1.00 97.94 100 ALA A CA 1
ATOM 775 C C . ALA A 1 100 ? -15.849 10.298 9.818 1.00 97.94 100 ALA A C 1
ATOM 777 O O . ALA A 1 100 ? -16.948 9.797 9.585 1.00 97.94 100 ALA A O 1
ATOM 778 N N . GLY A 1 101 ? -15.308 10.305 11.038 1.00 97.38 101 GLY A N 1
ATOM 779 C CA . GLY A 1 101 ? -15.884 9.641 12.210 1.00 97.38 101 GLY A CA 1
ATOM 780 C C . GLY A 1 101 ? -15.746 8.113 12.214 1.00 97.38 101 GLY A C 1
ATOM 781 O O . GLY A 1 101 ? -16.194 7.474 13.161 1.00 97.38 101 GLY A O 1
ATOM 782 N N . MET A 1 102 ? -15.132 7.515 11.187 1.00 97.56 102 MET A N 1
ATOM 783 C CA . MET A 1 102 ? -14.943 6.067 11.105 1.00 97.56 102 MET A CA 1
ATOM 784 C C . MET A 1 102 ? -13.798 5.620 12.006 1.00 97.56 102 MET A C 1
ATOM 786 O O . MET A 1 102 ? -12.705 6.189 11.962 1.00 97.56 102 MET A O 1
ATOM 790 N N . ARG A 1 103 ? -14.013 4.536 12.753 1.00 98.25 103 ARG A N 1
ATOM 791 C CA . ARG A 1 103 ? -12.953 3.884 13.527 1.00 98.25 103 ARG A CA 1
ATOM 792 C C . ARG A 1 103 ? -12.069 3.053 12.605 1.00 98.25 103 ARG A C 1
ATOM 794 O O . ARG A 1 103 ? -12.492 2.020 12.083 1.00 98.25 103 ARG A O 1
ATOM 801 N N . CYS A 1 104 ? -10.851 3.531 12.384 1.00 98.50 104 CYS A N 1
ATOM 802 C CA . CYS A 1 104 ? -9.857 2.926 11.510 1.00 98.50 104 CYS A CA 1
ATOM 803 C C . CYS A 1 104 ? -8.692 2.363 12.327 1.00 98.50 104 CYS A C 1
ATOM 805 O O . CYS A 1 104 ? -8.096 3.067 13.135 1.00 98.50 104 CYS A O 1
ATOM 807 N N . GLY A 1 105 ? -8.313 1.118 12.077 1.00 98.38 105 GLY A N 1
ATOM 808 C CA . GLY A 1 105 ? -7.172 0.473 12.713 1.00 98.38 105 GLY A CA 1
ATOM 809 C C . GLY A 1 105 ? -5.987 0.351 11.762 1.00 98.38 105 GLY A C 1
ATOM 810 O O . GLY A 1 105 ? -6.173 0.017 10.596 1.00 98.38 105 GLY A O 1
ATOM 811 N N . ILE A 1 106 ? -4.764 0.573 12.243 1.00 98.62 106 ILE A N 1
ATOM 812 C CA . ILE A 1 106 ? -3.530 0.225 11.527 1.00 98.62 106 ILE A CA 1
ATOM 813 C C . ILE A 1 106 ? -2.830 -0.918 12.264 1.00 98.62 106 ILE A C 1
ATOM 815 O O . ILE A 1 106 ? -2.407 -0.756 13.411 1.00 98.62 106 ILE A O 1
ATOM 819 N N . LEU A 1 107 ? -2.692 -2.060 11.586 1.00 98.00 107 LEU A N 1
ATOM 820 C CA . LEU A 1 107 ? -1.925 -3.217 12.045 1.00 98.00 107 LEU A CA 1
ATOM 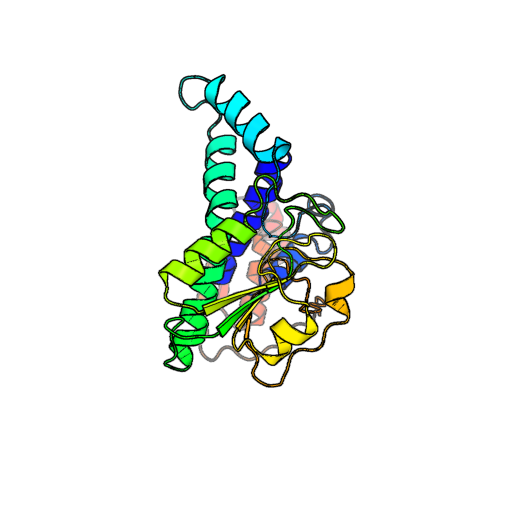821 C C . LEU A 1 107 ? -0.489 -3.140 11.522 1.00 98.00 107 LEU A C 1
ATOM 823 O O . LEU A 1 107 ? -0.253 -3.159 10.313 1.00 98.00 107 LEU A O 1
ATOM 827 N N . GLY A 1 108 ? 0.476 -3.111 12.435 1.00 97.81 108 GLY A N 1
ATOM 828 C CA . GLY A 1 108 ? 1.895 -2.995 12.117 1.00 97.81 108 GLY A CA 1
ATOM 829 C C . GLY A 1 108 ? 2.293 -1.546 11.861 1.00 97.81 108 GLY A C 1
ATOM 830 O O . GLY A 1 108 ? 1.896 -0.929 10.874 1.00 97.81 108 GLY A O 1
ATOM 831 N N . MET A 1 109 ? 3.101 -1.013 12.763 1.00 98.12 109 MET A N 1
ATOM 832 C CA . MET A 1 109 ? 3.562 0.370 12.780 1.00 98.12 109 MET A CA 1
ATOM 833 C C . MET A 1 109 ? 5.085 0.469 12.621 1.00 98.12 109 MET A C 1
ATOM 835 O O . MET A 1 109 ? 5.587 1.535 12.258 1.00 98.12 109 MET A O 1
ATOM 839 N N . ALA A 1 110 ? 5.826 -0.618 12.838 1.00 97.00 110 ALA A N 1
ATOM 840 C CA . ALA A 1 110 ? 7.241 -0.713 12.502 1.00 97.00 110 ALA A CA 1
ATOM 841 C C . ALA A 1 110 ? 7.478 -0.587 10.987 1.00 97.00 110 ALA A C 1
ATOM 843 O O . ALA A 1 110 ? 6.593 -0.849 10.172 1.00 97.00 110 ALA A O 1
ATOM 844 N N . PHE A 1 111 ? 8.691 -0.200 10.583 1.00 94.81 111 PHE A N 1
ATOM 845 C CA . PHE A 1 111 ? 8.997 -0.037 9.154 1.00 94.81 111 PHE A CA 1
ATOM 846 C C . PHE A 1 111 ? 9.229 -1.375 8.427 1.00 94.81 111 PHE A C 1
ATOM 848 O O . PHE A 1 111 ? 9.182 -1.428 7.196 1.00 94.81 111 PHE A O 1
ATOM 855 N N . LYS A 1 112 ? 9.543 -2.445 9.173 1.00 94.19 112 LYS A N 1
ATOM 856 C CA . LYS A 1 112 ? 9.803 -3.785 8.638 1.00 94.19 112 LYS A CA 1
ATOM 857 C C . LYS A 1 112 ? 9.199 -4.873 9.534 1.00 94.19 112 LYS A C 1
ATOM 859 O O . LYS A 1 112 ? 9.139 -4.676 10.750 1.00 94.19 112 LYS A O 1
ATOM 864 N N . PRO A 1 113 ? 8.828 -6.026 8.952 1.00 95.44 113 PRO A N 1
ATOM 865 C CA . PRO A 1 113 ? 8.360 -7.176 9.712 1.00 95.44 113 PRO A CA 1
ATOM 866 C C . PRO A 1 113 ? 9.362 -7.630 10.781 1.00 95.44 113 PRO A C 1
ATOM 868 O O . PRO A 1 113 ? 10.576 -7.458 10.631 1.00 95.44 113 PRO A O 1
ATOM 871 N N . GLU A 1 114 ? 8.815 -8.180 11.868 1.00 96.38 114 GLU A N 1
ATOM 872 C CA . GLU A 1 114 ? 9.553 -8.737 13.014 1.00 96.38 114 GLU A CA 1
ATOM 873 C C . GLU A 1 114 ? 10.608 -7.777 13.592 1.00 96.38 114 GLU A C 1
ATOM 875 O O . GLU A 1 114 ? 11.738 -8.154 13.905 1.00 96.38 114 GLU A O 1
ATOM 880 N N . SER A 1 115 ? 10.242 -6.502 13.703 1.00 95.19 115 SER A N 1
ATOM 881 C CA . SER A 1 115 ? 11.097 -5.441 14.219 1.00 95.19 115 SER A CA 1
ATOM 882 C C . SER A 1 115 ? 10.281 -4.443 15.014 1.00 95.19 115 SER A C 1
ATOM 884 O O . SER A 1 115 ? 9.138 -4.177 14.676 1.00 95.19 115 SER A O 1
ATOM 886 N N . GLU A 1 116 ? 10.911 -3.821 16.002 1.00 94.81 116 GLU A N 1
ATOM 887 C CA . GLU A 1 116 ? 10.322 -2.748 16.813 1.00 94.81 116 GLU A CA 1
ATOM 888 C C . GLU A 1 116 ? 10.687 -1.334 16.319 1.00 94.81 116 GLU A C 1
ATOM 890 O O . GLU A 1 116 ? 10.461 -0.352 17.012 1.00 94.81 116 GLU A O 1
ATOM 895 N N . ASP A 1 117 ? 11.314 -1.210 15.144 1.00 93.50 117 ASP A N 1
ATOM 896 C CA . ASP A 1 117 ? 11.957 0.034 14.715 1.00 93.50 117 ASP A CA 1
ATOM 897 C C . ASP A 1 117 ? 10.944 0.963 14.012 1.00 93.50 117 ASP A C 1
ATOM 899 O O . ASP A 1 117 ? 10.446 0.610 12.933 1.00 93.50 117 ASP A O 1
ATOM 903 N N . PRO A 1 118 ? 10.641 2.151 14.573 1.00 92.81 118 PRO A N 1
ATOM 904 C CA . PRO A 1 118 ? 9.682 3.086 13.986 1.00 92.81 118 PRO A CA 1
ATOM 905 C C . PRO A 1 118 ? 10.275 3.956 12.875 1.00 92.81 118 PRO A C 1
ATOM 907 O O . PRO A 1 118 ? 9.530 4.672 12.199 1.00 92.81 118 PRO A O 1
ATOM 910 N N . ARG A 1 119 ? 11.605 3.986 12.719 1.00 92.50 119 ARG A N 1
ATOM 911 C CA . ARG A 1 119 ? 12.278 5.021 11.923 1.00 92.50 119 ARG A CA 1
ATOM 912 C C . ARG A 1 119 ? 11.850 4.960 10.464 1.00 92.50 119 ARG A C 1
ATOM 914 O O . ARG A 1 119 ? 11.950 3.916 9.823 1.00 92.50 119 ARG A O 1
ATOM 921 N N . GLU A 1 120 ? 11.424 6.111 9.947 1.00 91.44 120 GLU A N 1
ATOM 922 C CA . GLU A 1 120 ? 10.927 6.277 8.576 1.00 91.44 120 GLU A CA 1
ATOM 923 C C . GLU A 1 120 ? 9.771 5.323 8.218 1.00 91.44 120 GLU A C 1
ATOM 925 O O . GLU A 1 120 ? 9.569 5.013 7.046 1.00 91.44 120 GLU A O 1
ATOM 930 N N . SER A 1 121 ? 9.018 4.813 9.202 1.00 96.94 121 SER A N 1
ATOM 931 C CA . SER A 1 121 ? 7.868 3.954 8.920 1.00 96.94 121 SER A CA 1
ATOM 932 C C . SER A 1 121 ? 6.736 4.750 8.270 1.00 96.94 121 SER A C 1
ATOM 934 O O . SER A 1 121 ? 6.181 5.694 8.842 1.00 96.94 121 SER A O 1
ATOM 936 N N . LEU A 1 122 ? 6.335 4.317 7.076 1.00 97.94 122 LEU A N 1
ATOM 937 C CA . LEU A 1 122 ? 5.228 4.917 6.332 1.00 97.94 122 LEU A CA 1
ATOM 938 C C . LEU A 1 122 ? 3.855 4.635 6.968 1.00 97.94 122 LEU A C 1
ATOM 940 O O . LEU A 1 122 ? 2.882 5.310 6.627 1.00 97.94 122 LEU A O 1
ATOM 944 N N . ALA A 1 123 ? 3.761 3.720 7.940 1.00 98.19 123 ALA A N 1
ATOM 945 C CA . ALA A 1 123 ? 2.534 3.500 8.708 1.00 98.19 123 ALA A CA 1
ATOM 946 C C . ALA A 1 123 ? 2.141 4.743 9.532 1.00 98.19 123 ALA A C 1
ATOM 948 O O . ALA A 1 123 ? 0.962 5.085 9.627 1.00 98.19 123 ALA A O 1
ATOM 949 N N . PHE A 1 124 ? 3.117 5.507 10.042 1.00 97.81 124 PHE A N 1
ATOM 950 C CA . PHE A 1 124 ? 2.835 6.789 10.702 1.00 97.81 124 PHE A CA 1
ATOM 951 C C . PHE A 1 124 ? 2.345 7.855 9.720 1.00 97.81 124 PHE A C 1
ATOM 953 O O . PHE A 1 124 ? 1.495 8.679 10.073 1.00 97.81 124 PHE A O 1
ATOM 960 N N . LYS A 1 125 ? 2.836 7.832 8.473 1.00 98.00 125 LYS A N 1
ATOM 961 C CA . LYS A 1 125 ? 2.304 8.692 7.411 1.00 98.00 125 LYS A CA 1
ATOM 962 C C . LYS A 1 125 ? 0.847 8.328 7.114 1.00 98.00 125 LYS A C 1
ATOM 964 O O . LYS A 1 125 ? 0.014 9.230 7.090 1.00 98.00 125 LYS A O 1
ATOM 969 N N . LEU A 1 126 ? 0.529 7.037 6.979 1.00 98.69 126 LEU A N 1
ATOM 970 C CA . LEU A 1 126 ? -0.849 6.560 6.810 1.00 98.69 126 LEU A CA 1
ATOM 971 C C . LEU A 1 126 ? -1.757 7.017 7.961 1.00 98.69 126 LEU A C 1
ATOM 973 O O . LEU A 1 126 ? -2.831 7.554 7.704 1.00 98.69 126 LEU A O 1
ATOM 977 N N . ARG A 1 127 ? -1.306 6.886 9.217 1.00 98.56 127 ARG A N 1
ATOM 978 C CA . ARG A 1 127 ? -2.036 7.384 10.396 1.00 98.56 127 ARG A CA 1
ATOM 979 C C . ARG A 1 127 ? -2.409 8.855 10.248 1.00 98.56 127 ARG A C 1
ATOM 981 O O . ARG A 1 127 ? -3.555 9.224 10.478 1.00 98.56 127 ARG A O 1
ATOM 988 N N . ARG A 1 128 ? -1.449 9.700 9.863 1.00 98.38 128 ARG A N 1
ATOM 989 C CA . ARG A 1 128 ? -1.689 11.138 9.684 1.00 98.38 128 ARG A CA 1
ATOM 990 C C . ARG A 1 128 ? -2.692 11.417 8.564 1.00 98.38 128 ARG A C 1
ATOM 992 O O . ARG A 1 128 ? -3.549 12.272 8.742 1.00 98.38 128 ARG A O 1
ATOM 999 N N . LEU A 1 129 ? -2.600 10.689 7.452 1.00 98.62 129 LEU A N 1
ATOM 1000 C CA . LEU A 1 129 ? -3.545 10.808 6.342 1.00 98.62 129 LEU A CA 1
ATOM 1001 C C . LEU A 1 129 ? -4.975 10.431 6.773 1.00 98.62 129 LEU A C 1
ATOM 1003 O O . LEU A 1 129 ? -5.903 11.181 6.501 1.00 98.62 129 LEU A O 1
ATOM 1007 N N . LEU A 1 130 ? -5.149 9.330 7.510 1.00 98.69 130 LEU A N 1
ATOM 1008 C CA . LEU A 1 130 ? -6.457 8.917 8.036 1.00 98.69 130 LEU A CA 1
ATOM 1009 C C . LEU A 1 130 ? -7.043 9.944 9.016 1.00 98.69 130 LEU A C 1
ATOM 1011 O O . LEU A 1 130 ? -8.222 10.280 8.920 1.00 98.69 130 LEU A O 1
ATOM 1015 N N . LEU A 1 131 ? -6.216 10.492 9.912 1.00 98.56 131 LEU A N 1
ATOM 1016 C CA . LEU A 1 131 ? -6.634 11.567 10.819 1.00 98.56 131 LEU A CA 1
ATOM 1017 C C . LEU A 1 131 ? -7.073 12.825 10.052 1.00 98.56 131 LEU A C 1
ATOM 1019 O O . LEU A 1 131 ? -8.052 13.459 10.433 1.00 98.56 131 LEU A O 1
ATOM 1023 N N . TRP A 1 132 ? -6.384 13.185 8.963 1.00 98.38 132 TRP A N 1
ATOM 1024 C CA . TRP A 1 132 ? -6.783 14.314 8.112 1.00 98.38 132 TRP A CA 1
ATOM 1025 C C . TRP A 1 132 ? -8.101 14.084 7.368 1.00 98.38 132 TRP A C 1
ATOM 1027 O O . TRP A 1 132 ? -8.815 15.047 7.106 1.00 98.38 132 TRP A O 1
ATOM 1037 N N . GLU A 1 133 ? -8.460 12.834 7.085 1.00 98.25 133 GLU A N 1
ATOM 1038 C CA . GLU A 1 133 ? -9.778 12.463 6.547 1.00 98.25 133 GLU A CA 1
ATOM 1039 C C . GLU A 1 133 ? -10.875 12.406 7.630 1.00 98.25 133 GLU A C 1
ATOM 1041 O O . GLU A 1 133 ? -12.026 12.080 7.337 1.00 98.25 133 GLU A O 1
ATOM 1046 N N . GLY A 1 134 ? -10.539 12.734 8.883 1.00 98.31 134 GLY A N 1
ATOM 1047 C CA . GLY A 1 134 ? -11.470 12.784 10.008 1.00 98.31 134 GLY A CA 1
ATOM 1048 C C . GLY A 1 134 ? -11.753 11.432 10.663 1.00 98.31 134 GLY A C 1
ATOM 1049 O O . GLY A 1 134 ? -12.721 11.337 11.415 1.00 98.31 134 GLY A O 1
ATOM 1050 N N . ALA A 1 135 ? -10.957 10.396 10.387 1.00 98.56 135 ALA A N 1
ATOM 1051 C CA . ALA A 1 135 ? -11.101 9.093 11.031 1.00 98.56 135 ALA A CA 1
ATOM 1052 C C . ALA A 1 135 ? -10.613 9.108 12.488 1.00 98.56 135 ALA A C 1
ATOM 1054 O O . ALA A 1 135 ? -9.673 9.824 12.843 1.00 98.56 135 ALA A O 1
ATOM 1055 N N . GLU A 1 136 ? -11.193 8.243 13.315 1.00 98.44 136 GLU A N 1
ATOM 1056 C CA . GLU A 1 136 ? -10.650 7.890 14.627 1.00 98.44 136 GLU A CA 1
ATOM 1057 C C . GLU A 1 136 ? -9.657 6.736 14.444 1.00 98.44 136 GLU A C 1
ATOM 1059 O O . GLU A 1 136 ? -10.042 5.660 13.989 1.00 98.44 136 GLU A O 1
ATOM 1064 N N . VAL A 1 137 ? -8.369 6.955 14.735 1.00 98.56 137 VAL A N 1
ATOM 1065 C CA . VAL A 1 137 ? -7.308 6.013 14.334 1.00 98.56 137 VAL A CA 1
ATOM 1066 C C . VAL A 1 137 ? -6.701 5.265 15.516 1.00 98.56 137 VAL A C 1
ATOM 1068 O O . VAL A 1 137 ? -6.020 5.858 16.353 1.00 98.56 137 VAL A O 1
ATOM 1071 N N . PHE A 1 138 ? -6.848 3.943 15.500 1.00 98.56 138 PHE A N 1
ATOM 1072 C CA . PHE A 1 138 ? -6.226 2.995 16.420 1.00 98.56 138 PHE A CA 1
ATOM 1073 C C . PHE A 1 138 ? -4.965 2.415 15.784 1.00 98.56 138 PHE A C 1
ATOM 1075 O O . PHE A 1 138 ? -4.915 2.148 14.584 1.00 98.56 138 PHE A O 1
ATOM 1082 N N . CYS A 1 139 ? -3.916 2.226 16.575 1.00 98.50 139 CYS A N 1
ATOM 1083 C CA . CYS A 1 139 ? -2.647 1.676 16.103 1.00 98.50 139 CYS A CA 1
ATOM 1084 C C . CYS A 1 139 ? -2.281 0.464 16.950 1.00 98.50 139 CYS A C 1
ATOM 1086 O O . CYS A 1 139 ? -2.392 0.516 18.175 1.00 98.50 139 CYS A O 1
ATOM 1088 N N . SER A 1 140 ? -1.825 -0.603 16.303 1.00 98.25 140 SER A N 1
ATOM 1089 C CA . SER A 1 140 ? -1.308 -1.786 16.981 1.00 98.25 140 SER A CA 1
ATOM 1090 C C . SER A 1 140 ? -0.053 -2.292 16.290 1.00 98.25 140 SER A C 1
ATOM 1092 O O . SER A 1 140 ? 0.042 -2.298 15.063 1.00 98.25 140 SER A O 1
ATOM 1094 N N . ASP A 1 141 ? 0.914 -2.731 17.084 1.00 98.00 141 ASP A N 1
ATOM 1095 C CA . ASP A 1 141 ? 2.086 -3.453 16.616 1.00 98.00 141 ASP A CA 1
ATOM 1096 C C . ASP A 1 141 ? 2.474 -4.516 17.655 1.00 98.00 141 ASP A C 1
ATOM 1098 O O . ASP A 1 141 ? 2.374 -4.294 18.867 1.00 98.00 141 ASP A O 1
ATOM 1102 N N . VAL A 1 142 ? 2.837 -5.710 17.185 1.00 95.56 142 VAL A N 1
ATOM 1103 C CA . VAL A 1 142 ? 3.212 -6.849 18.041 1.00 95.56 142 VAL A CA 1
ATOM 1104 C C . VAL A 1 142 ? 4.576 -6.621 18.685 1.00 95.56 142 VAL A C 1
ATOM 1106 O O . VAL A 1 142 ? 4.760 -6.944 19.857 1.00 95.56 142 VAL A O 1
ATOM 1109 N N . PHE A 1 143 ? 5.515 -6.037 17.941 1.00 95.62 143 PHE A N 1
ATOM 1110 C CA . PHE A 1 143 ? 6.904 -5.854 18.363 1.00 95.62 143 PHE A CA 1
ATOM 1111 C C . PHE A 1 143 ? 7.145 -4.459 18.929 1.00 95.62 143 PHE A C 1
ATOM 1113 O O . PHE A 1 143 ? 7.967 -4.294 19.822 1.00 95.62 143 PHE A O 1
ATOM 1120 N N . MET A 1 144 ? 6.423 -3.455 18.435 1.00 93.69 144 MET A N 1
ATOM 1121 C CA . MET A 1 144 ? 6.556 -2.074 18.881 1.00 93.69 144 MET A CA 1
ATOM 1122 C C . MET A 1 144 ? 5.402 -1.671 19.801 1.00 93.69 144 MET A C 1
ATOM 1124 O O . MET A 1 144 ? 4.231 -1.772 19.441 1.00 93.69 144 MET A O 1
ATOM 1128 N N . LYS A 1 145 ? 5.719 -1.136 20.982 1.00 92.00 145 LYS A N 1
ATOM 1129 C CA . LYS A 1 145 ? 4.727 -0.581 21.912 1.00 92.00 145 LYS A CA 1
ATOM 1130 C C . LYS A 1 145 ? 5.022 0.895 22.141 1.00 92.00 145 LYS A C 1
ATOM 1132 O O . LYS A 1 145 ? 6.081 1.245 22.652 1.00 92.00 145 LYS A O 1
ATOM 1137 N N . LEU A 1 146 ? 4.087 1.751 21.745 1.00 93.31 146 LEU A N 1
ATOM 1138 C CA . LEU A 1 146 ? 4.121 3.187 22.007 1.00 93.31 146 LEU A CA 1
ATOM 1139 C C . LEU A 1 146 ? 2.877 3.587 22.796 1.00 93.31 146 LEU A C 1
ATOM 1141 O O . LEU A 1 146 ? 1.867 2.883 22.788 1.00 93.31 146 LEU A O 1
ATOM 1145 N N . GLU A 1 147 ? 2.952 4.727 23.475 1.00 93.69 147 GLU A N 1
ATOM 1146 C CA . GLU A 1 147 ? 1.804 5.295 24.176 1.00 93.69 147 GLU A CA 1
ATOM 1147 C C . GLU A 1 147 ? 0.616 5.478 23.214 1.00 93.69 147 GLU A C 1
ATOM 1149 O O . GLU A 1 147 ? 0.768 5.966 22.091 1.00 93.69 147 GLU A O 1
ATOM 1154 N N . GLY A 1 148 ? -0.568 5.035 23.643 1.00 93.00 148 GLY A N 1
ATOM 1155 C CA . GLY A 1 148 ? -1.795 5.067 22.844 1.00 93.00 148 GLY A CA 1
ATOM 1156 C C . GLY A 1 148 ? -1.967 3.910 21.852 1.00 93.00 148 GLY A C 1
ATOM 1157 O O . GLY A 1 148 ? -3.001 3.847 21.189 1.00 93.00 148 GLY A O 1
ATOM 1158 N N . PHE A 1 149 ? -1.003 2.988 21.732 1.00 97.06 149 PHE A N 1
ATOM 1159 C CA . PHE A 1 149 ? -1.218 1.762 20.960 1.00 97.06 149 PHE A CA 1
ATOM 1160 C C . PHE A 1 149 ? -2.100 0.788 21.739 1.00 97.06 149 PHE A C 1
ATOM 1162 O O . PHE A 1 149 ? -1.968 0.647 22.955 1.00 97.06 149 PHE A O 1
ATOM 1169 N N . VAL A 1 150 ? -2.963 0.084 21.015 1.00 97.56 150 VAL A N 1
ATOM 1170 C CA . VAL A 1 150 ? -3.822 -0.979 21.549 1.00 97.56 150 VAL A CA 1
ATOM 1171 C C . VAL A 1 150 ? -3.306 -2.348 21.103 1.00 97.56 150 VAL A C 1
ATOM 1173 O O . VAL A 1 150 ? -2.496 -2.459 20.177 1.00 97.56 150 VAL A O 1
ATOM 1176 N N . ASP A 1 151 ? -3.746 -3.414 21.761 1.00 95.69 151 ASP A N 1
ATOM 1177 C CA . ASP A 1 151 ? -3.532 -4.773 21.267 1.00 95.69 151 ASP A CA 1
ATOM 1178 C C . ASP A 1 151 ? -4.337 -5.039 19.979 1.00 95.69 151 ASP A C 1
ATOM 1180 O O . ASP A 1 151 ? -5.270 -4.308 19.635 1.00 95.69 151 ASP A O 1
ATOM 1184 N N . ALA A 1 152 ? -3.922 -6.061 19.227 1.00 95.50 152 ALA A N 1
ATOM 1185 C CA . ALA A 1 152 ? -4.513 -6.360 17.927 1.00 95.50 152 ALA A CA 1
ATOM 1186 C C . ALA A 1 152 ? -5.983 -6.784 18.055 1.00 95.50 152 ALA A C 1
ATOM 1188 O O . ALA A 1 152 ? -6.798 -6.360 17.241 1.00 95.50 152 ALA A O 1
ATOM 1189 N N . ASP A 1 153 ? -6.340 -7.546 19.091 1.00 94.94 153 ASP A N 1
ATOM 1190 C CA . ASP A 1 153 ? -7.714 -8.008 19.311 1.00 94.94 153 ASP A CA 1
ATOM 1191 C C . ASP A 1 153 ? -8.650 -6.832 19.622 1.00 94.94 153 ASP A C 1
ATOM 1193 O O . ASP A 1 153 ? -9.729 -6.709 19.041 1.00 94.94 153 ASP A O 1
ATOM 1197 N N . CYS A 1 154 ? -8.204 -5.909 20.471 1.00 95.75 154 CYS A N 1
ATOM 1198 C CA . CYS A 1 154 ? -8.887 -4.663 20.793 1.00 95.75 154 CYS A CA 1
ATOM 1199 C C . CYS A 1 154 ? -9.078 -3.779 19.552 1.00 95.75 154 CYS A C 1
ATOM 1201 O O . CYS A 1 154 ? -10.175 -3.266 19.323 1.00 95.75 154 CYS A O 1
ATOM 1203 N N . LEU A 1 155 ? -8.044 -3.648 18.711 1.00 97.31 155 LEU A N 1
ATOM 1204 C CA . LEU A 1 155 ? -8.138 -2.930 17.438 1.00 97.31 155 LEU A CA 1
ATOM 1205 C C . LEU A 1 155 ? -9.186 -3.567 16.520 1.00 97.31 155 LEU A C 1
ATOM 1207 O O . LEU A 1 155 ? -10.042 -2.857 15.990 1.00 97.31 155 LEU A O 1
ATOM 1211 N N . LEU A 1 156 ? -9.138 -4.890 16.350 1.00 95.88 156 LEU A N 1
ATOM 1212 C CA . LEU A 1 156 ? -10.059 -5.623 15.482 1.00 95.88 156 LEU A CA 1
ATOM 1213 C C . LEU A 1 156 ? -11.506 -5.552 15.977 1.00 95.88 156 LEU A C 1
ATOM 1215 O O . LEU A 1 156 ? -12.407 -5.428 15.151 1.00 95.88 156 LEU A O 1
ATOM 1219 N N . ALA A 1 157 ? -11.727 -5.560 17.292 1.00 95.50 157 ALA A N 1
ATOM 1220 C CA . ALA A 1 157 ? -13.057 -5.453 17.885 1.00 95.50 157 ALA A CA 1
ATOM 1221 C C . ALA A 1 157 ? -13.680 -4.052 17.736 1.00 95.50 157 ALA A C 1
ATOM 1223 O O . ALA A 1 157 ? -14.904 -3.923 17.696 1.00 95.50 157 ALA A O 1
ATOM 1224 N N . GLN A 1 158 ? -12.862 -2.996 17.685 1.00 95.50 158 GLN A N 1
ATOM 1225 C CA . GLN A 1 158 ? -13.344 -1.609 17.683 1.00 95.50 158 GLN A CA 1
ATOM 1226 C C . GLN A 1 158 ? -13.383 -0.953 16.300 1.00 95.50 158 GLN A C 1
ATOM 1228 O O . GLN A 1 158 ? -14.135 0.006 16.111 1.00 95.50 158 GLN A O 1
ATOM 1233 N N . CYS A 1 159 ? -12.571 -1.425 15.352 1.00 97.31 159 CYS A N 1
ATOM 1234 C CA . CYS A 1 159 ? -12.394 -0.763 14.062 1.00 97.31 159 CYS A CA 1
ATOM 1235 C C . CYS A 1 159 ? -13.296 -1.342 12.969 1.00 97.31 159 CYS A C 1
ATOM 1237 O O . CYS A 1 159 ? -13.375 -2.552 12.766 1.00 97.31 159 CYS A O 1
ATOM 1239 N N . GLU A 1 160 ? -13.906 -0.458 12.186 1.00 95.44 160 GLU A N 1
ATOM 1240 C CA . GLU A 1 160 ? -14.727 -0.806 11.020 1.00 95.44 160 GLU A CA 1
ATOM 1241 C C . GLU A 1 160 ? -13.866 -1.048 9.771 1.00 95.44 160 GLU A C 1
ATOM 1243 O O . GLU A 1 160 ? -14.193 -1.880 8.919 1.00 95.44 160 GLU A O 1
ATOM 1248 N N . ALA A 1 161 ? -12.754 -0.316 9.672 1.00 96.50 161 ALA A N 1
ATOM 1249 C CA . ALA A 1 161 ? -11.763 -0.434 8.612 1.00 96.50 161 ALA A CA 1
ATOM 1250 C C . ALA A 1 161 ? -10.382 -0.718 9.208 1.00 96.50 161 ALA A C 1
ATOM 1252 O O . ALA A 1 161 ? -9.967 -0.067 10.163 1.00 96.50 161 ALA A O 1
ATOM 1253 N N . VAL A 1 162 ? -9.652 -1.668 8.633 1.00 97.88 162 VAL A N 1
ATOM 1254 C CA . VAL A 1 162 ? -8.329 -2.089 9.093 1.00 97.88 162 VAL A CA 1
ATOM 1255 C C . VAL A 1 162 ? -7.340 -2.000 7.942 1.00 97.88 162 VAL A C 1
ATOM 1257 O O . VAL A 1 162 ? -7.575 -2.520 6.855 1.00 97.88 162 VAL A O 1
ATOM 1260 N N . PHE A 1 163 ? -6.211 -1.352 8.187 1.00 98.25 163 PHE A N 1
ATOM 1261 C CA . PHE A 1 163 ? -5.128 -1.162 7.237 1.00 98.25 163 PHE A CA 1
ATOM 1262 C C . PHE A 1 163 ? -3.906 -1.949 7.693 1.00 98.25 163 PHE A C 1
ATOM 1264 O O . PHE A 1 163 ? -3.496 -1.851 8.851 1.00 98.25 163 PHE A O 1
ATOM 1271 N N . LEU A 1 164 ? -3.281 -2.693 6.784 1.00 97.94 164 LEU A N 1
ATOM 1272 C CA . LEU A 1 164 ? -2.021 -3.369 7.074 1.00 97.94 164 LEU A CA 1
ATOM 1273 C C . LEU A 1 164 ? -0.837 -2.432 6.800 1.00 97.94 164 LEU A C 1
ATOM 1275 O O . LEU A 1 164 ? -0.419 -2.252 5.654 1.00 97.94 164 LEU A O 1
ATOM 1279 N N . GLY A 1 165 ? -0.284 -1.845 7.860 1.00 97.50 165 GLY A N 1
ATOM 1280 C CA . GLY A 1 165 ? 0.896 -0.988 7.789 1.00 97.50 165 GLY A CA 1
ATOM 1281 C C . GLY A 1 165 ? 2.201 -1.777 7.684 1.00 97.50 165 GLY A C 1
ATOM 1282 O O . GLY A 1 165 ? 3.046 -1.425 6.865 1.00 97.50 165 GLY A O 1
ATOM 1283 N N . CYS A 1 166 ? 2.347 -2.872 8.437 1.00 97.38 166 CYS A N 1
ATOM 1284 C CA . CYS A 1 166 ? 3.519 -3.752 8.386 1.00 97.38 166 CYS A CA 1
ATOM 1285 C C . CYS A 1 166 ? 3.109 -5.234 8.523 1.00 97.38 166 CYS A C 1
ATOM 1287 O O . CYS A 1 166 ? 2.429 -5.589 9.488 1.00 97.38 166 CYS A O 1
ATOM 1289 N N . PRO A 1 167 ? 3.504 -6.126 7.593 1.00 96.12 167 PRO A N 1
ATOM 1290 C CA . PRO A 1 167 ? 3.032 -7.508 7.553 1.00 96.12 167 PRO A CA 1
ATOM 1291 C C . PRO A 1 167 ? 3.835 -8.434 8.483 1.00 96.12 167 PRO A C 1
ATOM 1293 O O . PRO A 1 167 ? 4.635 -9.249 8.020 1.00 96.12 167 PRO A O 1
ATOM 1296 N N . HIS A 1 168 ? 3.627 -8.319 9.797 1.00 96.75 168 HIS A N 1
ATOM 1297 C CA . HIS A 1 168 ? 4.198 -9.260 10.768 1.00 96.75 168 HIS A CA 1
ATOM 1298 C C . HIS A 1 168 ? 3.579 -10.655 10.625 1.00 96.75 168 HIS A C 1
ATOM 1300 O O . HIS A 1 168 ? 2.378 -10.792 10.375 1.00 96.75 168 HIS A O 1
ATOM 1306 N N . ARG A 1 169 ? 4.380 -11.701 10.855 1.00 95.44 169 ARG A N 1
ATOM 1307 C CA . ARG A 1 169 ? 3.952 -13.106 10.747 1.00 95.44 169 ARG A CA 1
ATOM 1308 C C . ARG A 1 169 ? 2.704 -13.453 11.550 1.00 95.44 169 ARG A C 1
ATOM 1310 O O . ARG A 1 169 ? 1.857 -14.196 11.060 1.00 95.44 169 ARG A O 1
ATOM 1317 N N . GLU A 1 170 ? 2.577 -12.905 12.750 1.00 93.19 170 GLU A N 1
ATOM 1318 C CA . GLU A 1 170 ? 1.435 -13.143 13.640 1.00 93.19 170 GLU A CA 1
ATOM 1319 C C . GLU A 1 170 ? 0.097 -12.687 13.033 1.00 93.19 170 GLU A C 1
ATOM 1321 O O . GLU A 1 170 ? -0.957 -13.255 13.318 1.00 93.19 170 GLU A O 1
ATOM 1326 N N . TYR A 1 171 ? 0.125 -11.726 12.107 1.00 94.81 171 TYR A N 1
ATOM 1327 C CA . TYR A 1 171 ? -1.090 -11.203 11.487 1.00 94.81 171 TYR A CA 1
ATOM 1328 C C . TYR A 1 171 ? -1.756 -12.170 10.510 1.00 94.81 171 TYR A C 1
ATOM 1330 O O . TYR A 1 171 ? -2.941 -12.023 10.227 1.00 94.81 171 TYR A O 1
ATOM 1338 N N . GLN A 1 172 ? -1.050 -13.205 10.043 1.00 91.06 172 GLN A N 1
ATOM 1339 C CA . GLN A 1 172 ? -1.651 -14.246 9.198 1.00 91.06 172 GLN A CA 1
ATOM 1340 C C . GLN A 1 172 ? -2.700 -15.084 9.945 1.00 91.06 172 GLN A C 1
ATOM 1342 O O . GLN A 1 172 ? -3.612 -15.635 9.327 1.00 91.06 172 GLN A O 1
ATOM 1347 N N . SER A 1 173 ? -2.569 -15.210 11.268 1.00 90.50 173 SER A N 1
ATOM 1348 C CA . SER A 1 173 ? -3.518 -15.956 12.103 1.00 90.5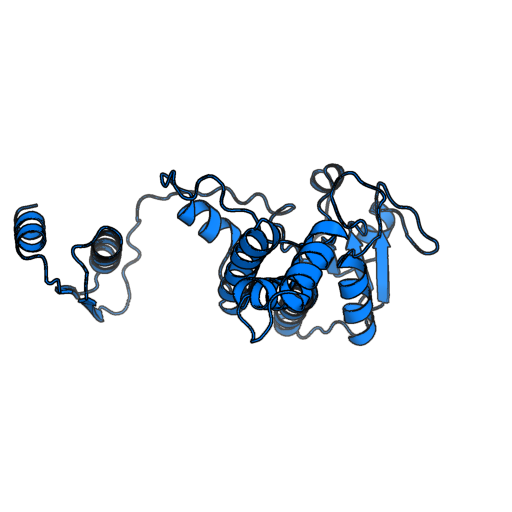0 173 SER A CA 1
ATOM 1349 C C . SER A 1 173 ? -4.713 -15.132 12.570 1.00 90.50 173 SER A C 1
ATOM 1351 O O . SER A 1 173 ? -5.665 -15.723 13.080 1.00 90.50 173 SER A O 1
ATOM 1353 N N . LEU A 1 174 ? -4.702 -13.810 12.374 1.00 90.88 174 LEU A N 1
ATOM 1354 C CA . LEU A 1 174 ? -5.807 -12.952 12.794 1.00 90.88 174 LEU A CA 1
ATOM 1355 C C . LEU A 1 174 ? -7.108 -13.314 12.065 1.00 90.88 174 LEU A C 1
ATOM 1357 O O . LEU A 1 174 ? -7.122 -13.905 10.977 1.00 90.88 174 LEU A O 1
ATOM 1361 N N . ARG A 1 175 ? -8.227 -12.996 12.712 1.00 90.56 175 ARG A N 1
ATOM 1362 C CA . ARG A 1 175 ? -9.576 -13.201 12.185 1.00 90.56 175 ARG A CA 1
ATOM 1363 C C . ARG A 1 175 ? -10.288 -11.862 12.177 1.00 90.56 175 ARG A C 1
ATOM 1365 O O . ARG A 1 175 ? -10.363 -11.199 13.200 1.00 90.56 175 ARG A O 1
ATOM 1372 N N . PHE A 1 176 ? -10.788 -11.491 11.009 1.00 90.88 176 PHE A N 1
ATOM 1373 C CA . PHE A 1 176 ? -11.533 -10.259 10.798 1.00 90.88 176 PHE A CA 1
ATOM 1374 C C . PHE A 1 176 ? -13.025 -10.558 10.915 1.00 90.88 176 PHE A C 1
ATOM 1376 O O . PHE A 1 176 ? -13.472 -11.643 10.524 1.00 90.88 176 PHE A O 1
ATOM 1383 N N . HIS A 1 177 ? -13.788 -9.621 11.468 1.00 88.00 177 HIS A N 1
ATOM 1384 C CA . HIS A 1 177 ? -15.234 -9.783 11.600 1.00 88.00 177 HIS A CA 1
ATOM 1385 C C . HIS A 1 177 ? -15.928 -9.674 10.236 1.00 88.00 177 HIS A C 1
ATOM 1387 O O . HIS A 1 177 ? -15.408 -9.072 9.295 1.00 88.00 177 HIS A O 1
ATOM 1393 N N . GLU A 1 178 ? -17.118 -10.260 10.117 1.00 86.12 178 GLU A N 1
ATOM 1394 C CA . GLU A 1 178 ? -17.895 -10.202 8.880 1.00 86.12 178 GLU A CA 1
ATOM 1395 C C . GLU A 1 178 ? -18.223 -8.746 8.510 1.00 86.12 178 GLU A C 1
ATOM 1397 O O . GLU A 1 178 ? -18.676 -7.963 9.341 1.00 86.12 178 GLU A O 1
ATOM 1402 N N . GLY A 1 179 ? -17.945 -8.367 7.260 1.00 84.44 179 GLY A N 1
ATOM 1403 C CA . GLY A 1 179 ? -18.133 -6.998 6.773 1.00 84.44 179 GLY A CA 1
ATOM 1404 C C . GLY A 1 179 ? -17.051 -5.993 7.194 1.00 84.44 179 GLY A C 1
ATOM 1405 O O . GLY A 1 179 ? -17.112 -4.841 6.758 1.00 84.44 179 GLY A O 1
ATOM 1406 N N . GLN A 1 180 ? -16.048 -6.400 7.984 1.00 90.94 180 GLN A N 1
ATOM 1407 C CA . GLN A 1 180 ? -14.902 -5.550 8.312 1.00 90.94 180 GLN A CA 1
ATOM 1408 C C . GLN A 1 180 ? -14.066 -5.288 7.055 1.00 90.94 180 GLN A C 1
ATOM 1410 O O . GLN A 1 180 ? -13.688 -6.214 6.332 1.00 90.94 180 GLN A O 1
ATOM 1415 N N . LYS A 1 181 ? -13.777 -4.015 6.779 1.00 94.38 181 LYS A N 1
ATOM 1416 C CA . LYS A 1 181 ? -13.046 -3.619 5.569 1.00 94.38 181 LYS A CA 1
ATOM 1417 C C . LYS A 1 181 ? -11.556 -3.744 5.815 1.00 94.38 181 LYS A C 1
ATOM 1419 O O . LYS A 1 181 ? -11.050 -3.163 6.770 1.00 94.38 181 LYS A O 1
ATOM 1424 N N . VAL A 1 182 ? -10.852 -4.470 4.954 1.00 95.00 182 VAL A N 1
ATOM 1425 C CA . VAL A 1 182 ? -9.419 -4.734 5.119 1.00 95.00 182 VAL A CA 1
ATOM 1426 C C . VAL A 1 182 ? -8.653 -4.219 3.910 1.00 95.00 182 VAL A C 1
ATOM 1428 O O . VAL A 1 182 ? -8.892 -4.642 2.782 1.00 95.00 182 VAL A O 1
ATOM 1431 N N . PHE A 1 183 ? -7.699 -3.326 4.158 1.00 95.62 183 PHE A N 1
ATOM 1432 C CA . PHE A 1 183 ? -6.876 -2.690 3.138 1.00 95.62 183 PHE A CA 1
ATOM 1433 C C . PHE A 1 183 ? -5.421 -3.143 3.278 1.00 95.62 183 PHE A C 1
ATOM 1435 O O . PHE A 1 183 ? -4.733 -2.812 4.245 1.00 95.62 183 PHE A O 1
ATOM 1442 N N . ASP A 1 184 ? -4.947 -3.902 2.290 1.00 95.00 184 ASP A N 1
ATOM 1443 C CA . ASP A 1 184 ? -3.640 -4.559 2.305 1.00 95.00 184 ASP A CA 1
ATOM 1444 C C . ASP A 1 184 ? -2.930 -4.422 0.948 1.00 95.00 184 ASP A C 1
ATOM 1446 O O . ASP A 1 184 ? -3.237 -5.128 -0.013 1.00 95.00 184 ASP A O 1
ATOM 1450 N N . CYS A 1 185 ? -1.931 -3.537 0.881 1.00 94.06 185 CYS A N 1
ATOM 1451 C CA . CYS A 1 185 ? -1.101 -3.363 -0.316 1.00 94.06 185 CYS A CA 1
ATOM 1452 C C . CYS A 1 185 ? 0.023 -4.400 -0.463 1.00 94.06 185 CYS A C 1
ATOM 1454 O O . CYS A 1 185 ? 0.682 -4.453 -1.505 1.00 94.06 185 CYS A O 1
ATOM 1456 N N . TRP A 1 186 ? 0.242 -5.232 0.553 1.00 93.81 186 TRP A N 1
ATOM 1457 C CA . TRP A 1 186 ? 1.279 -6.260 0.586 1.00 93.81 186 TRP A CA 1
ATOM 1458 C C . TRP A 1 186 ? 0.817 -7.580 -0.040 1.00 93.81 186 TRP A C 1
ATOM 1460 O O . TRP A 1 186 ? 1.653 -8.435 -0.369 1.00 93.81 186 TRP A O 1
ATOM 1470 N N . GLY A 1 187 ? -0.502 -7.774 -0.169 1.00 89.75 187 GLY A N 1
ATOM 1471 C CA . GLY A 1 187 ? -1.091 -9.062 -0.545 1.00 89.75 187 GLY A CA 1
ATOM 1472 C C . GLY A 1 187 ? -0.722 -10.156 0.455 1.00 89.75 187 GLY A C 1
ATOM 1473 O O . GLY A 1 187 ? -0.303 -11.254 0.074 1.00 89.75 187 GLY A O 1
ATOM 1474 N N . TYR A 1 188 ? -0.723 -9.800 1.734 1.00 90.25 188 TYR A N 1
ATOM 1475 C CA . TYR A 1 188 ? -0.254 -10.620 2.839 1.00 90.25 188 TYR A CA 1
ATOM 1476 C C . TYR A 1 188 ? -1.395 -11.351 3.547 1.00 90.25 188 TYR A C 1
ATOM 1478 O O . TYR A 1 188 ? -1.230 -12.516 3.903 1.00 90.25 188 TYR A O 1
ATOM 1486 N N . LEU A 1 189 ? -2.542 -10.687 3.712 1.00 84.75 189 LEU A N 1
ATOM 1487 C CA . LEU A 1 189 ? -3.736 -11.229 4.370 1.00 84.75 189 LEU A CA 1
ATOM 1488 C C . LEU A 1 189 ? -4.618 -12.011 3.388 1.00 84.75 189 LEU A C 1
ATOM 1490 O O . LEU A 1 189 ? -5.253 -12.993 3.762 1.00 84.75 189 LEU A O 1
ATOM 1494 N N . ALA A 1 190 ? -4.626 -11.612 2.114 1.00 70.19 190 ALA A N 1
ATOM 1495 C CA . ALA A 1 190 ? -5.351 -12.313 1.061 1.00 70.19 190 ALA A CA 1
ATOM 1496 C C . ALA A 1 190 ? -4.489 -13.437 0.457 1.00 70.19 190 ALA A C 1
ATOM 1498 O O . ALA A 1 190 ? -3.513 -13.185 -0.258 1.00 70.19 190 ALA A O 1
ATOM 1499 N N . GLY A 1 191 ? -4.868 -14.694 0.710 1.00 56.97 191 GLY A N 1
ATOM 1500 C CA . GLY A 1 191 ? -4.272 -15.875 0.083 1.00 56.97 191 GLY A CA 1
ATOM 1501 C C . GLY A 1 191 ? -4.572 -15.923 -1.416 1.00 56.97 191 GLY A C 1
ATOM 1502 O O . GLY A 1 191 ? -5.526 -16.557 -1.851 1.00 56.97 191 GLY A O 1
ATOM 1503 N N . SER A 1 192 ? -3.771 -15.241 -2.229 1.00 51.44 192 SER A N 1
ATOM 1504 C CA . SER A 1 192 ? -3.956 -15.192 -3.682 1.00 51.44 192 SER A CA 1
ATOM 1505 C C . SER A 1 192 ? -3.161 -16.310 -4.364 1.00 51.44 192 SER A C 1
ATOM 1507 O O . SER A 1 192 ? -2.016 -16.136 -4.782 1.00 51.44 192 SER A O 1
ATOM 1509 N N . ALA A 1 193 ? -3.772 -17.491 -4.490 1.00 52.31 193 ALA A N 1
ATOM 1510 C CA . ALA A 1 193 ? -3.244 -18.548 -5.350 1.00 52.31 193 ALA A CA 1
ATOM 1511 C C . ALA A 1 193 ? -3.530 -18.215 -6.826 1.00 52.31 193 ALA A C 1
ATOM 1513 O O . ALA A 1 193 ? -4.678 -17.994 -7.223 1.00 52.31 193 ALA A O 1
ATOM 1514 N N . LEU A 1 194 ? -2.490 -18.196 -7.668 1.00 49.19 194 LEU A N 1
ATOM 1515 C CA . LEU A 1 194 ? -2.671 -18.101 -9.116 1.00 49.19 194 LEU A CA 1
ATOM 1516 C C . LEU A 1 194 ? -3.280 -19.413 -9.620 1.00 49.19 194 LEU A C 1
ATOM 1518 O O . LEU A 1 194 ? -2.582 -20.410 -9.779 1.00 49.19 194 LEU A O 1
ATOM 1522 N N . THR A 1 195 ? -4.580 -19.396 -9.896 1.00 51.59 195 THR A N 1
ATOM 1523 C CA . THR A 1 195 ? -5.248 -20.493 -10.598 1.00 51.59 195 THR A CA 1
ATOM 1524 C C . THR A 1 195 ? -5.178 -20.216 -12.094 1.00 51.59 195 THR A C 1
ATOM 1526 O O . THR A 1 195 ? -5.781 -19.256 -12.575 1.00 51.59 195 THR A O 1
ATOM 1529 N N . VAL A 1 196 ? -4.413 -21.030 -12.823 1.00 54.12 196 VAL A N 1
ATOM 1530 C CA . VAL A 1 196 ? -4.400 -21.024 -14.291 1.00 54.12 196 VAL A CA 1
ATOM 1531 C C . VAL A 1 196 ? -5.513 -21.956 -14.747 1.00 54.12 196 VAL A C 1
ATOM 1533 O O . VAL A 1 196 ? -5.354 -23.173 -14.745 1.00 54.12 196 VAL A O 1
ATOM 1536 N N . THR A 1 197 ? -6.666 -21.391 -15.084 1.00 47.91 197 THR A N 1
ATOM 1537 C CA . THR A 1 197 ? -7.737 -22.147 -15.732 1.00 47.91 197 THR A CA 1
ATOM 1538 C C . THR A 1 197 ? -7.400 -22.317 -17.215 1.00 47.91 197 THR A C 1
ATOM 1540 O O . THR A 1 197 ? -6.987 -21.333 -17.838 1.00 47.91 197 THR A O 1
ATOM 1543 N N . PRO A 1 198 ? -7.606 -23.505 -17.813 1.00 42.81 198 PRO A N 1
ATOM 1544 C CA . PRO A 1 198 ? -7.733 -23.616 -19.264 1.00 42.81 198 PRO A CA 1
ATOM 1545 C C . PRO A 1 198 ? -8.769 -22.590 -19.733 1.00 42.81 198 PRO A C 1
ATOM 1547 O O . PRO A 1 198 ? -9.768 -22.387 -19.038 1.00 42.81 198 PRO A O 1
ATOM 1550 N N . GLY A 1 199 ? -8.524 -21.900 -20.846 1.00 39.12 199 GLY A N 1
ATOM 1551 C CA . GLY A 1 199 ? -9.469 -20.918 -21.373 1.00 39.12 199 GLY A CA 1
ATOM 1552 C C . GLY A 1 199 ? -10.825 -21.576 -21.618 1.00 39.12 199 GLY A C 1
ATOM 1553 O O . GLY A 1 199 ? -10.989 -22.310 -22.582 1.00 39.12 199 GLY A O 1
ATOM 1554 N N . CYS A 1 200 ? -11.793 -21.346 -20.730 1.00 40.16 200 CYS A N 1
ATOM 1555 C CA . CYS A 1 200 ? -13.186 -21.642 -21.017 1.00 40.16 200 CYS A CA 1
ATOM 1556 C C . CYS A 1 200 ? -13.707 -20.427 -21.780 1.00 40.16 200 CYS A C 1
ATOM 1558 O O . CYS A 1 200 ? -13.770 -19.328 -21.221 1.00 40.16 200 CYS A O 1
ATOM 1560 N N . GLY A 1 201 ? -13.960 -20.603 -23.076 1.00 48.41 201 GLY A N 1
ATOM 1561 C CA . GLY A 1 201 ? -14.486 -19.568 -23.954 1.00 48.41 201 GLY A CA 1
ATOM 1562 C C . GLY A 1 201 ? -15.852 -19.102 -23.463 1.00 48.41 201 GLY A C 1
ATOM 1563 O O . GLY A 1 201 ? -16.868 -19.698 -23.793 1.00 48.41 201 GLY A O 1
ATOM 1564 N N . SER A 1 202 ? -15.892 -18.034 -22.669 1.00 48.38 202 SER A N 1
ATOM 1565 C CA . SER A 1 202 ? -17.098 -17.218 -22.591 1.00 48.38 202 SER A CA 1
ATOM 1566 C C . SER A 1 202 ? -17.193 -16.480 -23.923 1.00 48.38 202 SER A C 1
ATOM 1568 O O . SER A 1 202 ? -16.319 -15.658 -24.216 1.00 48.38 202 SER A O 1
ATOM 1570 N N . GLU A 1 203 ? -18.195 -16.807 -24.733 1.00 54.06 203 GLU A N 1
ATOM 1571 C CA . GLU A 1 203 ? -18.473 -16.123 -25.994 1.00 54.06 203 GLU A CA 1
ATOM 1572 C C . GLU A 1 203 ? -18.530 -14.605 -25.757 1.00 54.06 203 GLU A C 1
ATOM 1574 O O . GLU A 1 203 ? -19.332 -14.113 -24.959 1.00 54.06 203 GLU A O 1
ATOM 1579 N N . CYS A 1 204 ? -17.639 -13.847 -26.406 1.00 48.47 204 CYS A N 1
ATOM 1580 C CA . CYS A 1 204 ? -17.768 -12.396 -26.445 1.00 48.47 204 CYS A CA 1
ATOM 1581 C C . CYS A 1 204 ? -19.067 -12.052 -27.177 1.00 48.47 204 CYS A C 1
ATOM 1583 O O . CYS A 1 204 ? -19.263 -12.453 -28.320 1.00 48.47 204 CYS A O 1
ATOM 1585 N N . THR A 1 205 ? -19.926 -11.258 -26.539 1.00 57.03 205 THR A N 1
ATOM 1586 C CA . THR A 1 205 ? -21.196 -10.801 -27.118 1.00 57.03 205 THR A CA 1
ATOM 1587 C C . THR A 1 205 ? -21.010 -9.851 -28.308 1.00 57.03 205 THR A C 1
ATOM 1589 O O . THR A 1 205 ? -21.954 -9.642 -29.060 1.00 57.03 205 THR A O 1
ATOM 1592 N N . GLU A 1 206 ? -19.798 -9.319 -28.526 1.00 69.69 206 GLU A N 1
ATOM 1593 C CA . GLU A 1 206 ? -19.428 -8.542 -29.715 1.00 69.69 206 GLU A CA 1
ATOM 1594 C C . GLU A 1 206 ? -18.030 -8.925 -30.236 1.00 69.69 206 GLU A C 1
ATOM 1596 O O . GLU A 1 206 ? -17.018 -8.838 -29.532 1.00 69.69 206 GLU A O 1
ATOM 1601 N N . ALA A 1 207 ? -17.959 -9.341 -31.503 1.00 80.19 207 ALA A N 1
ATOM 1602 C CA . ALA A 1 207 ? -16.710 -9.656 -32.187 1.00 80.19 207 ALA A CA 1
ATOM 1603 C C . ALA A 1 207 ? -16.060 -8.381 -32.751 1.00 80.19 207 ALA A C 1
ATOM 1605 O O . ALA A 1 207 ? -16.621 -7.709 -33.615 1.00 80.19 207 ALA A O 1
ATOM 1606 N N . LEU A 1 208 ? -14.843 -8.066 -32.302 1.00 87.56 208 LEU A N 1
ATOM 1607 C CA . LEU A 1 208 ? -14.050 -6.945 -32.805 1.00 87.56 208 LEU A CA 1
ATOM 1608 C C . LEU A 1 208 ? -13.077 -7.406 -33.895 1.00 87.56 208 LEU A C 1
ATOM 1610 O O . LEU A 1 208 ? -12.626 -8.552 -33.897 1.00 87.56 208 LEU A O 1
ATOM 1614 N N . SER A 1 209 ? -12.712 -6.492 -34.796 1.00 92.62 209 SER A N 1
ATOM 1615 C CA . SER A 1 209 ? -11.559 -6.662 -35.688 1.00 92.62 209 SER A CA 1
ATOM 1616 C C . SER A 1 209 ? -10.340 -5.985 -35.066 1.00 92.62 209 SER A C 1
ATOM 1618 O O . SER A 1 209 ? -10.319 -4.765 -34.922 1.00 92.62 209 SER A O 1
ATOM 1620 N N . VAL A 1 210 ? -9.336 -6.770 -34.679 1.00 92.88 210 VAL A N 1
ATOM 1621 C CA . VAL A 1 210 ? -8.171 -6.304 -33.915 1.00 92.88 210 VAL A CA 1
ATOM 1622 C C . VAL A 1 210 ? -6.898 -6.558 -34.713 1.00 92.88 210 VAL A C 1
ATOM 1624 O O . VAL A 1 210 ? -6.612 -7.694 -35.070 1.00 92.88 210 VAL A O 1
ATOM 1627 N N . ALA A 1 211 ? -6.106 -5.517 -34.968 1.00 94.44 211 ALA A N 1
ATOM 1628 C CA . ALA A 1 211 ? -4.770 -5.656 -35.542 1.00 94.44 211 ALA A CA 1
ATOM 1629 C C . ALA A 1 211 ? -3.703 -5.552 -34.442 1.00 94.44 211 ALA A C 1
ATOM 1631 O O . ALA A 1 211 ? -3.709 -4.594 -33.669 1.00 94.44 211 ALA A O 1
ATOM 1632 N N . ILE A 1 212 ? -2.778 -6.513 -34.381 1.00 92.56 212 ILE A N 1
ATOM 1633 C CA . ILE A 1 212 ? -1.673 -6.528 -33.413 1.00 92.56 212 ILE A CA 1
ATOM 1634 C C . ILE A 1 212 ? -0.357 -6.302 -34.148 1.00 92.56 212 ILE A C 1
ATOM 1636 O O . ILE A 1 212 ? 0.123 -7.173 -34.873 1.00 92.56 212 ILE A O 1
ATOM 1640 N N . ILE A 1 213 ? 0.223 -5.120 -33.942 1.00 92.19 213 ILE A N 1
ATOM 1641 C CA . ILE A 1 213 ? 1.519 -4.723 -34.499 1.00 92.19 213 ILE A CA 1
ATOM 1642 C C . ILE A 1 213 ? 2.640 -5.314 -33.631 1.00 92.19 213 ILE A C 1
ATOM 1644 O O . ILE A 1 213 ? 2.622 -5.168 -32.411 1.00 92.19 213 ILE A O 1
ATOM 1648 N N . GLY A 1 214 ? 3.606 -5.995 -34.251 1.00 88.25 214 GLY A N 1
ATOM 1649 C CA . GLY A 1 214 ? 4.581 -6.844 -33.553 1.00 88.25 214 GLY A CA 1
ATOM 1650 C C . GLY A 1 214 ? 3.978 -8.171 -33.067 1.00 88.25 214 GLY A C 1
ATOM 1651 O O . GLY A 1 214 ? 4.468 -8.780 -32.109 1.00 88.25 214 GLY A O 1
ATOM 1652 N N . GLY A 1 215 ? 2.861 -8.591 -33.671 1.00 88.00 215 GLY A N 1
ATOM 1653 C CA . GLY A 1 215 ? 2.058 -9.716 -33.198 1.00 88.00 215 GLY A CA 1
ATOM 1654 C C . GLY A 1 215 ? 2.710 -11.092 -33.379 1.00 88.00 215 GLY A C 1
ATOM 1655 O O . GLY A 1 215 ? 2.211 -12.053 -32.811 1.00 88.00 215 GLY A O 1
ATOM 1656 N N . ALA A 1 216 ? 3.828 -11.214 -34.106 1.00 89.19 216 ALA A N 1
ATOM 1657 C CA . ALA A 1 216 ? 4.567 -12.477 -34.236 1.00 89.19 216 ALA A CA 1
ATOM 1658 C C . ALA A 1 216 ? 5.666 -12.636 -33.164 1.00 89.19 216 ALA A C 1
ATOM 1660 O O . ALA A 1 216 ? 6.443 -13.595 -33.176 1.00 89.19 216 ALA A O 1
ATOM 1661 N N . GLY A 1 217 ? 5.775 -11.681 -32.236 1.00 85.06 217 GLY A N 1
ATOM 1662 C CA . GLY A 1 217 ? 6.722 -11.718 -31.127 1.00 85.06 217 GLY A CA 1
ATOM 1663 C C . GLY A 1 217 ? 6.271 -12.582 -29.944 1.00 85.06 217 GLY A C 1
ATOM 1664 O O . GLY A 1 217 ? 5.121 -12.991 -29.831 1.00 85.06 217 GLY A O 1
ATOM 1665 N N . HIS A 1 218 ? 7.184 -12.779 -28.988 1.00 81.50 218 HIS A N 1
ATOM 1666 C CA . HIS A 1 218 ? 6.953 -13.565 -27.765 1.00 81.50 218 HIS A CA 1
ATOM 1667 C C . HIS A 1 218 ? 5.801 -13.048 -26.886 1.00 81.50 218 HIS A C 1
ATOM 1669 O O . HIS A 1 218 ? 5.259 -13.804 -26.089 1.00 81.50 218 HIS A O 1
ATOM 1675 N N . VAL A 1 219 ? 5.450 -11.765 -27.006 1.00 83.62 219 VAL A N 1
ATOM 1676 C CA . VAL A 1 219 ? 4.331 -11.140 -26.281 1.00 83.62 219 VAL A CA 1
ATOM 1677 C C . VAL A 1 219 ? 3.102 -11.011 -27.182 1.00 83.62 219 VAL A C 1
ATOM 1679 O O . VAL A 1 219 ? 1.986 -11.294 -26.754 1.00 83.62 219 VAL A O 1
ATOM 1682 N N . GLY A 1 220 ? 3.312 -10.611 -28.440 1.00 88.94 220 GLY A N 1
ATOM 1683 C CA . GLY A 1 220 ? 2.242 -10.355 -29.399 1.00 88.94 220 GLY A CA 1
ATOM 1684 C C . GLY A 1 220 ? 1.479 -11.611 -29.816 1.00 88.94 220 GLY A C 1
ATOM 1685 O O . GLY A 1 220 ? 0.255 -11.559 -29.929 1.00 88.94 220 GLY A O 1
ATOM 1686 N N . LEU A 1 221 ? 2.164 -12.747 -29.979 1.00 89.62 221 LEU A N 1
ATOM 1687 C CA . LEU A 1 221 ? 1.531 -13.975 -30.462 1.00 89.62 221 LEU A CA 1
ATOM 1688 C C . LEU A 1 221 ? 0.580 -14.585 -29.420 1.00 89.62 221 LEU A C 1
ATOM 1690 O O . LEU A 1 221 ? -0.576 -14.822 -29.767 1.00 89.62 221 LEU A O 1
ATOM 1694 N N . PRO A 1 222 ? 0.971 -14.752 -28.138 1.00 87.50 222 PRO A N 1
ATOM 1695 C CA . PRO A 1 222 ? 0.033 -15.182 -27.101 1.00 87.50 222 PRO A CA 1
ATOM 1696 C C . PRO A 1 222 ? -1.192 -14.268 -26.977 1.00 87.50 222 PRO A C 1
ATOM 1698 O O . PRO A 1 222 ? -2.310 -14.760 -26.865 1.00 87.50 222 PRO A O 1
ATOM 1701 N N . LEU A 1 223 ? -1.008 -12.944 -27.051 1.00 86.44 223 LEU A N 1
ATOM 1702 C CA . LEU A 1 223 ? -2.123 -11.993 -27.022 1.00 86.44 223 LEU A CA 1
ATOM 1703 C C . LEU A 1 223 ? -3.053 -12.167 -28.232 1.00 86.44 223 LEU A C 1
ATOM 1705 O O . LEU A 1 223 ? -4.273 -12.134 -28.077 1.00 86.44 223 LEU A O 1
ATOM 1709 N N . SER A 1 224 ? -2.477 -12.382 -29.419 1.00 89.62 224 SER A N 1
ATOM 1710 C CA . SER A 1 224 ? -3.228 -12.616 -30.656 1.00 89.62 224 SER A CA 1
ATOM 1711 C C . SER A 1 224 ? -4.111 -13.856 -30.547 1.00 89.62 224 SER A C 1
ATOM 1713 O O . SER A 1 224 ? -5.289 -13.801 -30.890 1.00 89.62 224 SER A O 1
ATOM 1715 N N . LEU A 1 225 ? -3.553 -14.949 -30.022 1.00 88.00 225 LEU A N 1
ATOM 1716 C CA . LEU A 1 225 ? -4.264 -16.213 -29.833 1.00 88.00 225 LEU A CA 1
ATOM 1717 C C . LEU A 1 225 ? -5.389 -16.077 -28.807 1.00 88.00 225 LEU A C 1
ATOM 1719 O O . LEU A 1 225 ? -6.513 -16.468 -29.092 1.00 88.00 225 LEU A O 1
ATOM 1723 N N . VAL A 1 226 ? -5.129 -15.439 -27.663 1.00 88.31 226 VAL A N 1
ATOM 1724 C CA . VAL A 1 226 ? -6.146 -15.227 -26.619 1.00 88.31 226 VAL A CA 1
ATOM 1725 C C . VAL A 1 226 ? -7.324 -14.387 -27.124 1.00 88.31 226 VAL A C 1
ATOM 1727 O O . VAL A 1 226 ? -8.469 -14.635 -26.751 1.00 88.31 226 VAL A O 1
ATOM 1730 N N . LEU A 1 227 ? -7.068 -13.373 -27.955 1.00 87.25 227 LEU A N 1
ATOM 1731 C CA . LEU A 1 227 ? -8.132 -12.558 -28.547 1.00 87.25 227 LEU A CA 1
ATOM 1732 C C . LEU A 1 227 ? -8.908 -13.330 -29.624 1.00 87.25 227 LEU A C 1
ATOM 1734 O O . LEU A 1 227 ? -10.129 -13.201 -29.693 1.00 87.25 227 LEU A O 1
ATOM 1738 N N . ALA A 1 228 ? -8.225 -14.157 -30.419 1.00 87.12 228 ALA A N 1
ATOM 1739 C CA . ALA A 1 228 ? -8.862 -15.015 -31.414 1.00 87.12 228 ALA A CA 1
ATOM 1740 C C . ALA A 1 228 ? -9.730 -16.108 -30.762 1.00 87.12 228 ALA A C 1
ATOM 1742 O O . ALA A 1 228 ? -10.867 -16.310 -31.180 1.00 87.12 228 ALA A O 1
ATOM 1743 N N . GLU A 1 229 ? -9.249 -16.750 -29.691 1.00 85.00 229 GLU A N 1
ATOM 1744 C CA . GLU A 1 229 ? -10.006 -17.728 -28.890 1.00 85.00 229 GLU A CA 1
ATOM 1745 C C . GLU A 1 229 ? -11.266 -17.123 -28.255 1.00 85.00 229 GLU A C 1
ATOM 1747 O O . GLU A 1 229 ? -12.253 -17.824 -28.047 1.00 85.00 229 GLU A O 1
ATOM 1752 N N . ARG A 1 230 ? -11.268 -15.811 -27.984 1.00 82.88 230 ARG A N 1
ATOM 1753 C CA . ARG A 1 230 ? -12.454 -15.071 -27.520 1.00 82.88 230 ARG A CA 1
ATOM 1754 C C . ARG A 1 230 ? -13.429 -14.683 -28.636 1.00 82.88 230 ARG A C 1
ATOM 1756 O O . ARG A 1 230 ? -14.403 -13.988 -28.370 1.00 82.88 230 ARG A O 1
ATOM 1763 N N . GLY A 1 231 ? -13.195 -15.119 -29.872 1.00 84.94 231 GLY A N 1
ATOM 1764 C CA . GLY A 1 231 ? -14.087 -14.865 -31.005 1.00 84.94 231 GLY A CA 1
ATOM 1765 C C . GLY A 1 231 ? -13.859 -13.521 -31.700 1.00 84.94 231 GLY A C 1
ATOM 1766 O O . GLY A 1 231 ? -14.675 -13.108 -32.523 1.00 84.94 231 GLY A O 1
ATOM 1767 N N . HIS A 1 232 ? -12.760 -12.818 -31.408 1.00 88.38 232 HIS A N 1
ATOM 1768 C CA . HIS A 1 232 ? -12.385 -11.631 -32.173 1.00 88.38 232 HIS A CA 1
ATOM 1769 C C . HIS A 1 232 ? -11.671 -12.018 -33.472 1.00 88.38 232 HIS A C 1
ATOM 1771 O O . HIS A 1 232 ? -10.894 -12.972 -33.530 1.00 88.38 232 HIS A O 1
ATOM 1777 N N . ARG A 1 233 ? -11.868 -11.221 -34.524 1.00 92.44 233 ARG A N 1
ATOM 1778 C CA . ARG A 1 233 ? -11.086 -11.342 -35.754 1.00 92.44 233 ARG A CA 1
ATOM 1779 C C . ARG A 1 233 ? -9.739 -10.662 -35.542 1.00 92.44 233 ARG A C 1
ATOM 1781 O O . ARG A 1 233 ? -9.658 -9.436 -35.564 1.00 92.44 233 ARG A O 1
ATOM 1788 N N . VAL A 1 234 ? -8.683 -11.448 -35.362 1.00 93.25 234 VAL A N 1
ATOM 1789 C CA . VAL A 1 234 ? -7.338 -10.923 -35.095 1.00 93.25 234 VAL A CA 1
ATOM 1790 C C . VAL A 1 234 ? -6.466 -10.965 -36.347 1.00 93.25 234 VAL A C 1
ATOM 1792 O O . VAL A 1 234 ? -6.368 -11.988 -37.019 1.00 93.25 234 VAL A O 1
ATOM 1795 N N . VAL A 1 235 ? -5.807 -9.848 -36.648 1.00 93.88 235 VAL A N 1
ATOM 1796 C CA . VAL A 1 235 ? -4.800 -9.718 -37.703 1.00 93.88 235 VAL A CA 1
ATOM 1797 C C . VAL A 1 235 ? -3.443 -9.485 -37.052 1.00 93.88 235 VAL A C 1
ATOM 1799 O O . VAL A 1 235 ? -3.249 -8.509 -36.330 1.00 93.88 235 VAL A O 1
ATOM 1802 N N . VAL A 1 236 ? -2.485 -10.364 -37.329 1.00 92.88 236 VAL A N 1
ATOM 1803 C CA . VAL A 1 236 ? -1.097 -10.203 -36.885 1.00 92.88 236 VAL A CA 1
ATOM 1804 C C . VAL A 1 236 ? -0.320 -9.416 -37.936 1.00 92.88 236 VAL A C 1
ATOM 1806 O O . VAL A 1 236 ? -0.246 -9.828 -39.093 1.00 92.88 236 VAL A O 1
ATOM 1809 N N . VAL A 1 237 ? 0.274 -8.297 -37.527 1.00 93.25 237 VAL A N 1
ATOM 1810 C CA . VAL A 1 237 ? 1.150 -7.466 -38.360 1.00 93.25 237 VAL A CA 1
ATOM 1811 C C . VAL A 1 237 ? 2.541 -7.491 -37.746 1.00 93.25 237 VAL A C 1
ATOM 1813 O O . VAL A 1 237 ? 2.717 -7.104 -36.594 1.00 93.25 237 VAL A O 1
ATOM 1816 N N . ASP A 1 238 ? 3.543 -7.943 -38.491 1.00 93.06 238 ASP A N 1
ATOM 1817 C CA . ASP A 1 238 ? 4.923 -8.005 -38.011 1.00 93.06 238 ASP A CA 1
ATOM 1818 C C . ASP A 1 238 ? 5.900 -7.781 -39.169 1.00 93.06 238 ASP A C 1
ATOM 1820 O O . ASP A 1 238 ? 5.575 -8.048 -40.327 1.00 93.06 238 ASP A O 1
ATOM 1824 N N . THR A 1 239 ? 7.095 -7.284 -38.864 1.00 92.25 239 THR A N 1
ATOM 1825 C CA . THR A 1 239 ? 8.169 -7.126 -39.853 1.00 92.25 239 THR A CA 1
ATOM 1826 C C . THR A 1 239 ? 8.962 -8.422 -40.043 1.00 92.25 239 THR A C 1
ATOM 1828 O O . THR A 1 239 ? 9.630 -8.589 -41.063 1.00 92.25 239 THR A O 1
ATOM 1831 N N . ALA A 1 240 ? 8.877 -9.367 -39.101 1.00 89.38 240 ALA A N 1
ATOM 1832 C CA . ALA A 1 240 ? 9.560 -10.655 -39.166 1.00 89.38 240 ALA A CA 1
ATOM 1833 C C . ALA A 1 240 ? 8.801 -11.664 -40.051 1.00 89.38 240 ALA A C 1
ATOM 1835 O O . ALA A 1 240 ? 8.074 -12.528 -39.552 1.00 89.38 240 ALA A O 1
ATOM 1836 N N . ALA A 1 241 ? 9.005 -11.580 -41.369 1.00 88.69 241 ALA A N 1
ATOM 1837 C CA . ALA A 1 241 ? 8.346 -12.434 -42.365 1.00 88.69 241 ALA A CA 1
ATOM 1838 C C . ALA A 1 241 ? 8.485 -13.944 -42.081 1.00 88.69 241 ALA A C 1
ATOM 1840 O O . ALA A 1 241 ? 7.511 -14.683 -42.191 1.00 88.69 241 ALA A O 1
ATOM 1841 N N . GLU A 1 242 ? 9.659 -14.401 -41.637 1.00 89.31 242 GLU A N 1
ATOM 1842 C CA . GLU A 1 242 ? 9.907 -15.815 -41.312 1.00 89.31 242 GLU A CA 1
ATOM 1843 C C . GLU A 1 242 ? 9.007 -16.331 -40.181 1.00 89.31 242 GLU A C 1
ATOM 1845 O O . GLU A 1 242 ? 8.506 -17.455 -40.235 1.00 89.31 242 GLU A O 1
ATOM 1850 N N . LYS A 1 243 ? 8.746 -15.496 -39.167 1.00 87.81 243 LYS A N 1
ATOM 1851 C CA . LYS A 1 243 ? 7.863 -15.860 -38.052 1.00 87.81 243 LYS A CA 1
ATOM 1852 C C . LYS A 1 243 ? 6.407 -15.902 -38.489 1.00 87.81 243 LYS A C 1
ATOM 1854 O O . LYS A 1 243 ? 5.689 -16.805 -38.076 1.00 87.81 243 LYS A O 1
ATOM 1859 N N . LEU A 1 244 ? 5.985 -14.966 -39.341 1.00 89.62 244 LEU A N 1
ATOM 1860 C CA . LEU A 1 244 ? 4.639 -14.973 -39.918 1.00 89.62 244 LEU A CA 1
ATOM 1861 C C . LEU A 1 244 ? 4.389 -16.236 -40.746 1.00 89.62 244 LEU A C 1
ATOM 1863 O O . LEU A 1 244 ? 3.326 -16.840 -40.628 1.00 89.62 244 LEU A O 1
ATOM 1867 N N . GLU A 1 245 ? 5.371 -16.659 -41.542 1.00 89.12 245 GLU A N 1
ATOM 1868 C CA . GLU A 1 245 ? 5.284 -17.898 -42.319 1.00 89.12 245 GLU A CA 1
ATOM 1869 C C . GLU A 1 245 ? 5.257 -19.144 -41.435 1.00 89.12 245 GLU A C 1
ATOM 1871 O O . GLU A 1 245 ? 4.482 -20.059 -41.705 1.00 89.12 245 GLU A O 1
ATOM 1876 N N . SER A 1 246 ? 6.044 -19.176 -40.354 1.00 87.31 246 SER A N 1
ATOM 1877 C CA . SER A 1 246 ? 5.947 -20.252 -39.365 1.00 87.31 246 SER A CA 1
ATOM 1878 C C . SER A 1 246 ? 4.543 -20.317 -38.762 1.00 87.31 246 SER A C 1
ATOM 1880 O O . SER A 1 246 ? 3.934 -21.374 -38.791 1.00 87.31 246 SER A O 1
ATOM 1882 N N . ILE A 1 247 ? 3.998 -19.188 -38.294 1.00 85.88 247 ILE A N 1
ATOM 1883 C CA . ILE A 1 247 ? 2.667 -19.125 -37.665 1.00 85.88 247 ILE A CA 1
ATOM 1884 C C . ILE A 1 247 ? 1.560 -19.562 -38.638 1.00 85.88 247 ILE A C 1
ATOM 1886 O O . ILE A 1 247 ? 0.610 -20.223 -38.229 1.00 85.88 247 ILE A O 1
ATOM 1890 N N . ARG A 1 248 ? 1.669 -19.220 -39.930 1.00 83.19 248 ARG A N 1
ATOM 1891 C CA . ARG A 1 248 ? 0.703 -19.641 -40.964 1.00 83.19 248 ARG A CA 1
ATOM 1892 C C . ARG A 1 248 ? 0.692 -21.148 -41.204 1.00 83.19 248 ARG A C 1
ATOM 1894 O O . ARG A 1 248 ? -0.328 -21.669 -41.649 1.00 83.19 248 ARG A O 1
ATOM 1901 N N . LYS A 1 249 ? 1.816 -21.826 -40.967 1.00 87.00 249 LYS A N 1
ATOM 1902 C CA . LYS A 1 249 ? 1.962 -23.271 -41.182 1.00 87.00 249 LYS A CA 1
ATOM 1903 C C . LYS A 1 249 ? 1.473 -24.110 -39.998 1.00 87.00 249 LYS A C 1
ATOM 1905 O O . LYS A 1 249 ? 1.286 -25.309 -40.188 1.00 87.00 249 LYS A O 1
ATOM 1910 N N . GLY A 1 250 ? 1.227 -23.486 -38.842 1.00 74.50 250 GLY A N 1
ATOM 1911 C CA . GLY A 1 250 ? 0.912 -24.159 -37.577 1.00 74.50 250 GLY A CA 1
ATOM 1912 C C . GLY A 1 250 ? 2.174 -24.538 -36.821 1.00 74.50 250 GLY A C 1
ATOM 1913 O O . GLY A 1 250 ? 2.201 -25.666 -36.288 1.00 74.50 250 GLY A O 1
#

InterPro domains:
  IPR001732 UDP-glucose/GDP-mannose dehydrogenase, N-terminal [PF03721] (210-250)
  IPR008927 6-phosphogluconate dehydrogenase-like, C-terminal domain superfamily [SSF48179] (2-83)
  IPR014027 UDP-glucose/GDP-mannose dehydrogenase, C-terminal [PF03720] (105-185)
  IPR014027 UDP-glucose/GDP-mannose dehydrogenase, C-terminal [SM00984] (105-191)
  IPR028359 UDP-N-acetyl-D-mannosamine/glucosamine dehydrogenase [PTHR43491] (2-171)
  IPR036220 UDP-glucose/GDP-mannose dehydrogenase, C-terminal domain superfamily [SSF52413] (93-189)
  IPR036291 NAD(P)-binding domain superfamily [SSF51735] (210-249)

Sequence (250 aa):
WRYVVLGTANQFYQIATSKGLDFCRIRAAIMHKYGRAAGFPRAGFTAGPHLFKDTMQLAAYCRGHTFSLGHAAMLVNETMPDCLLDQAKRELARSGQTLAGMRCGILGMAFKPESEDPRESLAFKLRRLLLWEGAEVFCSDVFMKLEGFVDADCLLAQCEAVFLGCPHREYQSLRFHEGQKVFDCWGYLAGSALTVTPGCGSECTEALSVAIIGGAGHVGLPLSLVLAERGHRVVVVDTAAEKLESIRKG

Radius of gyration: 22.25 Å; chains: 1; bounding box: 47×42×66 Å

Foldseek 3Di:
DVLLLQLVQLVQLLVQVVVPHDSVLVLCVVCVVDVVSVPRAAHAQPWDDCSLVVLVVVCVVDPPCPVVSSVSSCVRNLCSLVSLQVSVQVVQVVVPHFQAAFEEEEEAQALEAPDQHNHGQCSVVNQVVSVVSNHNYEYEYPHHDDPRHDHPVVSQVRGQEYEYSYQYPVCCPDDHDPNRHYGYRRCRNPPDDNDDDDDPAPADPDAEEEEFEQLLDPPNVVVQVVSVSNVHNYHYHYPPPVSVVVVVVD